Protein AF-A0ABD3GIN6-F1 (afdb_monomer_lite)

Foldseek 3Di:
DWDWDWDDDDPDIKTFTWGWDQDPQLEIETEDTDIPPPDDPDPVVVVVVVVVLVVVLVVVLVVQLPDQRRAEYAYDDDPPDADDLSNLLSVLVSLLNRQRHAEYECALHADDVSSLVSNLVSLQRALSHQYYHHHNYPCCPDCSVVVVNVSSVVSVVVVVLVVVVVVVVDDDDSRPDHPVNSVVCVVVVPDD

pLDDT: mean 75.49, std 16.71, range [35.59, 97.12]

Sequence (192 aa):
MSIAIQVNYYRNSFNITLTAERHSTGSLTVFQIRSDVADLKSRNFLRLQDYLLDLFHQVFGDKLRSSNSITELVFRPTCSFRFSERWWEGVFESLKSSTSITSLDLSGCNLTDADFEHLRSLLRVNFTVQEVMLENTSWRNDGKAALIAEALARNKKQATEFSILKGAGFEFDKAKSDASFFAVLLTQGRRS

Organism: NCBI:txid122646

Radius of gyration: 18.92 Å; chains: 1; bounding box: 41×38×62 Å

InterPro domains:
  IPR032675 Leucine-rich repeat domain superfamily [G3DSA:3.80.10.10] (56-174)

Secondary structure (DSSP, 8-state):
--EEEEEEETTEEEEEEEEEEE-TTSEEEEEEEEES------HHHHHHHHHHHHHHHHHHHHHHHH-SS--EEEE---TT-PPPHHHHHHHHHHHTT-SS--EEE-TT----HHHHHHHHHHHHH--S--EEE-TTSGGGSSTHHHHHHHHHHHHHHHHHHHHHHHHTT----TTT--HHHHHHHHHHSS--

Structure (mmCIF, N/CA/C/O backbone):
data_AF-A0ABD3GIN6-F1
#
_entry.id   AF-A0ABD3GIN6-F1
#
loop_
_atom_site.group_PDB
_atom_site.id
_atom_site.type_symbol
_atom_site.label_atom_id
_atom_site.label_alt_id
_atom_site.label_comp_id
_atom_site.label_asym_id
_atom_site.label_entity_id
_atom_site.label_seq_id
_atom_site.pdbx_PDB_ins_code
_atom_site.Cartn_x
_atom_site.Cartn_y
_atom_site.Cartn_z
_atom_site.occupancy
_atom_site.B_iso_or_equiv
_atom_site.auth_seq_id
_atom_site.auth_comp_id
_atom_site.auth_asym_id
_atom_site.auth_atom_id
_atom_site.pdbx_PDB_model_num
ATOM 1 N N . MET A 1 1 ? -4.690 16.848 -9.617 1.00 51.03 1 MET A N 1
ATOM 2 C CA . MET A 1 1 ? -3.535 17.620 -9.097 1.00 51.03 1 MET A CA 1
ATOM 3 C C . MET A 1 1 ? -2.264 16.872 -9.470 1.00 51.03 1 MET A C 1
ATOM 5 O O . MET A 1 1 ? -1.881 15.980 -8.734 1.00 51.03 1 MET A O 1
ATOM 9 N N . SER A 1 2 ? -1.629 17.194 -10.599 1.00 50.81 2 SER A N 1
ATOM 10 C CA . SER A 1 2 ? -0.371 16.539 -10.994 1.00 50.81 2 SER A CA 1
ATOM 11 C C . SER A 1 2 ? 0.793 17.073 -10.151 1.00 50.81 2 SER A C 1
ATOM 13 O O . SER A 1 2 ? 0.884 18.285 -9.963 1.00 50.81 2 SER A O 1
ATOM 15 N N . ILE A 1 3 ? 1.671 16.197 -9.649 1.00 53.59 3 ILE A N 1
ATOM 16 C CA . ILE A 1 3 ? 2.853 16.576 -8.859 1.00 53.59 3 ILE A CA 1
ATOM 17 C C . ILE A 1 3 ? 4.098 16.341 -9.724 1.00 53.59 3 ILE A C 1
ATOM 19 O O . ILE A 1 3 ? 4.648 15.245 -9.787 1.00 53.59 3 ILE A O 1
ATOM 23 N N . ALA A 1 4 ? 4.553 17.377 -10.424 1.00 52.88 4 ALA A N 1
ATOM 24 C CA . ALA A 1 4 ? 5.820 17.308 -11.146 1.00 52.88 4 ALA A CA 1
ATOM 25 C C . ALA A 1 4 ? 6.985 17.544 -10.172 1.00 52.88 4 ALA A C 1
ATOM 27 O O . ALA A 1 4 ? 7.011 18.572 -9.497 1.00 52.88 4 ALA A O 1
ATOM 28 N N . ILE A 1 5 ? 7.933 16.604 -10.092 1.00 52.12 5 ILE A N 1
ATOM 29 C CA . ILE A 1 5 ? 9.149 16.744 -9.285 1.00 52.12 5 ILE A CA 1
ATOM 30 C C . ILE A 1 5 ? 10.333 16.887 -10.247 1.00 52.12 5 ILE A C 1
A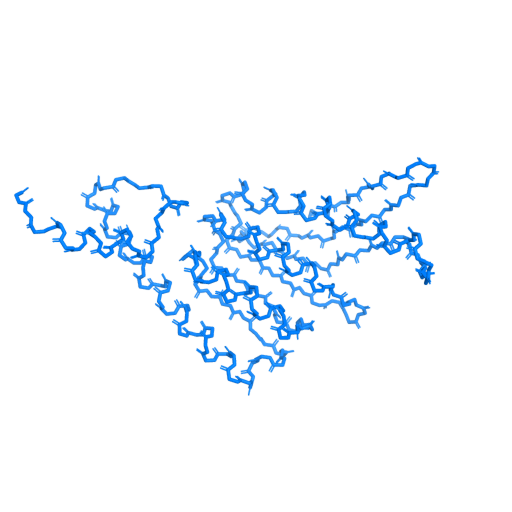TOM 32 O O . ILE A 1 5 ? 10.764 15.941 -10.903 1.00 52.12 5 ILE A O 1
ATOM 36 N N . GLN A 1 6 ? 10.869 18.098 -10.359 1.00 54.38 6 GLN A N 1
ATOM 37 C CA . GLN A 1 6 ? 12.104 18.322 -11.105 1.00 54.38 6 GLN A CA 1
ATOM 38 C C . GLN A 1 6 ? 13.297 17.987 -10.208 1.00 54.38 6 GLN A C 1
ATOM 40 O O . GLN A 1 6 ? 13.396 18.518 -9.101 1.00 54.38 6 GLN A O 1
ATOM 45 N N . VAL A 1 7 ? 14.208 17.131 -10.680 1.00 51.56 7 VAL A N 1
ATOM 46 C CA . VAL A 1 7 ? 15.406 16.758 -9.924 1.00 51.56 7 VAL A CA 1
ATOM 47 C C . VAL A 1 7 ? 16.665 17.150 -10.697 1.00 51.56 7 VAL A C 1
ATOM 49 O O . VAL A 1 7 ? 16.899 16.725 -11.826 1.00 51.56 7 VAL A O 1
ATOM 52 N N . ASN A 1 8 ? 17.504 17.979 -10.079 1.00 50.09 8 ASN A N 1
ATOM 53 C CA . ASN A 1 8 ? 18.727 18.490 -10.696 1.00 50.09 8 ASN A CA 1
ATOM 54 C C . ASN A 1 8 ? 19.947 17.697 -10.204 1.00 50.09 8 ASN A C 1
ATOM 56 O O . ASN A 1 8 ? 20.128 17.549 -8.996 1.00 50.09 8 ASN A O 1
ATOM 60 N N . TYR A 1 9 ? 20.808 17.228 -11.117 1.00 45.53 9 TYR A N 1
ATOM 61 C CA . TYR A 1 9 ? 22.058 16.541 -10.769 1.00 45.53 9 TYR A CA 1
ATOM 62 C C . TYR A 1 9 ? 23.245 17.066 -11.594 1.00 45.53 9 TYR A C 1
ATOM 64 O O . TYR A 1 9 ? 23.345 16.860 -12.806 1.00 45.53 9 TYR A O 1
ATOM 72 N N . TYR A 1 10 ? 24.187 17.735 -10.922 1.00 56.25 10 TYR A N 1
ATOM 73 C CA . TYR A 1 10 ? 25.307 18.458 -11.544 1.00 56.25 10 TYR A CA 1
ATOM 74 C C . TYR A 1 10 ? 24.852 19.425 -12.661 1.00 56.25 10 TYR A C 1
ATOM 76 O O . TYR A 1 10 ? 24.165 20.400 -12.375 1.00 56.25 10 TYR A O 1
ATOM 84 N N . ARG A 1 11 ? 25.275 19.186 -13.919 1.00 48.06 11 ARG A N 1
ATOM 85 C CA . ARG A 1 11 ? 24.975 20.003 -15.114 1.00 48.06 11 ARG A CA 1
ATOM 86 C C . ARG A 1 11 ? 23.772 19.498 -15.916 1.00 48.06 11 ARG A C 1
ATOM 88 O O . ARG A 1 11 ? 23.412 20.137 -16.898 1.00 48.06 11 ARG A O 1
ATOM 95 N N . ASN A 1 12 ? 23.167 18.382 -15.509 1.00 50.31 12 ASN A N 1
ATOM 96 C CA . ASN A 1 12 ? 22.013 17.805 -16.185 1.00 50.31 12 ASN A CA 1
ATOM 97 C C . ASN A 1 12 ? 20.779 17.920 -15.281 1.00 50.31 12 ASN A C 1
ATOM 99 O O . ASN A 1 12 ? 20.792 17.513 -14.118 1.00 50.31 12 ASN A O 1
ATOM 103 N N . SER A 1 13 ? 19.707 18.488 -15.820 1.00 56.00 13 SER A N 1
ATOM 104 C CA . SER A 1 13 ? 18.381 18.472 -15.206 1.00 56.00 13 SER A CA 1
ATOM 105 C C . SER A 1 13 ? 17.609 17.266 -15.729 1.00 56.00 13 SER A C 1
ATOM 107 O O . SER A 1 13 ? 17.539 17.087 -16.945 1.00 56.00 13 SER A O 1
ATOM 109 N N . PHE A 1 14 ? 17.020 16.480 -14.829 1.00 60.59 14 PHE A N 1
ATOM 110 C CA . PHE A 1 14 ? 16.109 15.395 -15.181 1.00 60.59 14 PHE A CA 1
ATOM 111 C C . PHE A 1 14 ? 14.741 15.676 -14.565 1.00 60.59 14 PHE A C 1
ATOM 113 O O . PHE A 1 14 ? 14.621 16.039 -13.393 1.00 60.59 14 PHE A O 1
ATOM 120 N N . ASN A 1 15 ? 13.686 15.503 -15.344 1.00 58.44 15 ASN A N 1
ATOM 121 C CA . ASN A 1 15 ? 12.323 15.659 -14.867 1.00 58.44 15 ASN A CA 1
ATOM 122 C C . ASN A 1 15 ? 11.739 14.289 -14.557 1.00 58.44 15 ASN A C 1
ATOM 124 O O . ASN A 1 15 ? 11.531 13.476 -15.459 1.00 58.44 15 ASN A O 1
ATOM 128 N N . ILE A 1 16 ? 11.424 14.057 -13.279 1.00 62.59 16 ILE A N 1
ATOM 129 C CA . ILE A 1 16 ? 10.616 12.917 -12.853 1.00 62.59 16 ILE A CA 1
ATOM 130 C C . ILE A 1 16 ? 9.223 13.434 -12.504 1.00 62.59 16 ILE A C 1
ATOM 132 O O . ILE A 1 16 ? 8.956 13.978 -11.437 1.00 62.59 16 ILE A O 1
ATOM 136 N N . THR A 1 17 ? 8.290 13.278 -13.428 1.00 64.81 17 THR A N 1
ATOM 137 C CA . THR A 1 17 ? 6.911 13.707 -13.206 1.00 64.81 17 THR A CA 1
ATOM 138 C C . THR A 1 17 ? 6.101 12.559 -12.635 1.00 64.81 17 THR A C 1
ATOM 140 O O . THR A 1 17 ? 5.958 11.539 -13.305 1.00 64.81 17 THR A O 1
ATOM 143 N N . LEU A 1 18 ? 5.517 12.742 -11.448 1.00 71.38 18 LEU A N 1
ATOM 144 C CA . LEU A 1 18 ? 4.462 11.865 -10.952 1.00 71.38 18 LEU A CA 1
ATOM 145 C C . LEU A 1 18 ? 3.098 12.497 -11.205 1.00 71.38 18 LEU A C 1
ATOM 147 O O . LEU A 1 18 ? 2.729 13.553 -10.690 1.00 71.38 18 LEU A O 1
ATOM 151 N N . THR A 1 19 ? 2.300 11.815 -12.003 1.00 74.44 19 THR A N 1
ATOM 152 C CA . THR A 1 19 ? 0.915 12.197 -12.204 1.00 74.44 19 THR A CA 1
ATOM 153 C C . THR A 1 19 ? 0.066 11.434 -11.205 1.00 74.44 19 THR A C 1
ATOM 155 O O . THR A 1 19 ? -0.063 10.212 -11.287 1.00 74.44 19 THR A O 1
ATOM 158 N N . ALA A 1 20 ? -0.512 12.176 -10.265 1.00 79.19 20 ALA A N 1
ATOM 159 C CA . ALA A 1 20 ? -1.536 11.688 -9.361 1.00 79.19 20 ALA A CA 1
ATOM 160 C C . ALA A 1 20 ? -2.773 12.592 -9.402 1.00 79.19 20 ALA A C 1
ATOM 162 O O . ALA A 1 20 ? -2.739 13.730 -9.874 1.00 79.19 20 ALA A O 1
ATOM 163 N N . GLU A 1 21 ? -3.890 12.092 -8.906 1.00 83.75 21 GLU A N 1
ATOM 164 C CA . GLU A 1 21 ? -5.130 12.836 -8.754 1.00 83.75 21 GLU A CA 1
ATOM 165 C C . GLU A 1 21 ? -5.715 12.504 -7.398 1.00 83.75 21 GLU A C 1
ATOM 167 O O . GLU A 1 21 ? -5.885 11.342 -7.041 1.00 83.75 21 GLU A O 1
ATOM 172 N N . ARG A 1 22 ? -5.992 13.551 -6.624 1.00 84.38 22 ARG A N 1
ATOM 173 C CA . ARG A 1 22 ? -6.721 13.410 -5.377 1.00 84.38 22 ARG A CA 1
ATOM 174 C C . ARG A 1 22 ? -8.194 13.641 -5.663 1.00 84.38 22 ARG A C 1
ATOM 176 O O . ARG A 1 22 ? -8.558 14.717 -6.135 1.00 84.38 22 ARG A O 1
ATOM 183 N N . HIS A 1 23 ? -9.005 12.644 -5.356 1.00 84.62 23 HIS A N 1
ATOM 184 C CA . HIS A 1 23 ? -10.450 12.690 -5.503 1.00 84.62 23 HIS A CA 1
ATOM 185 C C . HIS A 1 23 ? -11.099 13.267 -4.238 1.00 84.62 23 HIS A C 1
ATOM 187 O O . HIS A 1 23 ? -10.526 13.236 -3.145 1.00 84.62 23 HIS A O 1
ATOM 193 N N . SER A 1 24 ? -12.318 13.794 -4.379 1.00 82.94 24 SER A N 1
ATOM 194 C CA . SER A 1 24 ? -13.110 14.328 -3.260 1.00 82.94 24 SER A CA 1
ATOM 195 C C . SER A 1 24 ? -13.441 13.271 -2.200 1.00 82.94 24 SER A C 1
ATOM 197 O O . SER A 1 24 ? -13.663 13.620 -1.045 1.00 82.94 24 SER A O 1
ATOM 199 N N . THR A 1 25 ? -13.411 11.992 -2.575 1.00 82.94 25 THR A N 1
ATOM 200 C CA . THR A 1 25 ? -13.612 10.824 -1.703 1.00 82.94 25 THR A CA 1
ATOM 201 C C . THR A 1 25 ? -12.462 10.578 -0.724 1.00 82.94 25 THR A C 1
ATOM 203 O O . THR A 1 25 ? -12.598 9.752 0.171 1.00 82.94 25 THR A O 1
ATOM 206 N N . GLY A 1 26 ? -11.330 11.274 -0.879 1.00 82.88 26 GLY A N 1
ATOM 207 C CA . GLY A 1 26 ? -10.112 11.022 -0.104 1.00 82.88 26 GLY A CA 1
ATOM 208 C C . GLY A 1 26 ? -9.136 10.056 -0.782 1.00 82.88 26 GLY A C 1
ATOM 209 O O . GLY A 1 26 ? -8.020 9.897 -0.292 1.00 82.88 26 GLY A O 1
ATOM 210 N N . SER A 1 27 ? -9.499 9.476 -1.927 1.00 86.88 27 SER A N 1
ATOM 211 C CA . SER A 1 27 ? -8.622 8.595 -2.702 1.00 86.88 27 SER A CA 1
ATOM 212 C C . SER A 1 27 ? -7.529 9.392 -3.420 1.00 86.88 27 SER A C 1
ATOM 214 O O . SER A 1 27 ? -7.794 10.450 -4.002 1.00 86.88 27 SER A O 1
ATOM 216 N N . LEU A 1 28 ? -6.298 8.884 -3.404 1.00 86.50 28 LEU A N 1
ATOM 217 C CA . LEU A 1 28 ? -5.202 9.361 -4.241 1.00 86.50 28 LEU A CA 1
ATOM 218 C C . LEU A 1 28 ? -4.920 8.318 -5.324 1.00 86.50 28 LEU A C 1
ATOM 220 O O . LEU A 1 28 ? -4.383 7.253 -5.033 1.00 86.50 28 LEU A O 1
ATOM 224 N N . THR A 1 29 ? -5.245 8.642 -6.571 1.00 84.75 29 THR A N 1
ATOM 225 C CA . THR A 1 29 ? -4.933 7.795 -7.723 1.00 84.75 29 THR A CA 1
ATOM 226 C C . THR A 1 29 ? -3.590 8.197 -8.302 1.00 84.75 29 THR A C 1
ATOM 228 O O . THR A 1 29 ? -3.408 9.343 -8.705 1.00 84.75 29 THR A O 1
ATOM 231 N N . VAL A 1 30 ? -2.648 7.265 -8.361 1.00 79.81 30 VAL A N 1
ATOM 232 C CA . VAL A 1 30 ? -1.351 7.414 -9.021 1.00 79.81 30 VAL A CA 1
ATOM 233 C C . VAL A 1 30 ? -1.455 6.791 -10.411 1.00 79.81 30 VAL A C 1
ATOM 235 O O . VAL A 1 30 ? -1.766 5.608 -10.546 1.00 79.81 30 VAL A O 1
ATOM 238 N N . PHE A 1 31 ? -1.212 7.593 -11.448 1.00 70.75 31 PHE A N 1
ATOM 239 C CA . PHE A 1 31 ? -1.377 7.184 -12.849 1.00 70.75 31 PHE A CA 1
ATOM 240 C C . PHE A 1 31 ? -0.053 6.840 -13.511 1.00 70.75 31 PHE A C 1
ATOM 242 O O . PHE A 1 31 ? 0.030 5.915 -14.315 1.00 70.75 31 PHE A O 1
ATOM 249 N N . GLN A 1 32 ? 0.976 7.648 -13.258 1.00 66.75 32 GLN A N 1
ATOM 250 C CA . GLN A 1 32 ? 2.207 7.536 -14.020 1.00 66.75 32 GLN A CA 1
ATOM 251 C C . GLN A 1 32 ? 3.382 8.181 -13.301 1.00 66.75 32 GLN A C 1
ATOM 253 O O . GLN A 1 32 ? 3.239 9.242 -12.698 1.00 66.75 32 GLN A O 1
ATOM 258 N N . ILE A 1 33 ? 4.554 7.575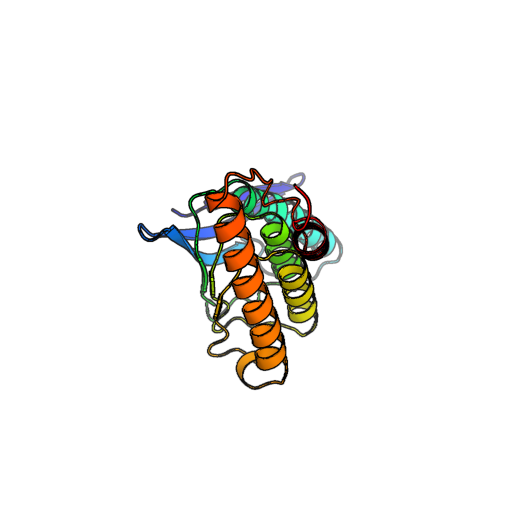 -13.465 1.00 64.56 33 ILE A N 1
ATOM 259 C CA . ILE A 1 33 ? 5.844 8.235 -13.290 1.00 64.56 33 ILE A CA 1
ATOM 260 C C . ILE A 1 33 ? 6.460 8.351 -14.681 1.00 64.56 33 ILE A C 1
ATOM 262 O O . ILE A 1 33 ? 6.582 7.359 -15.396 1.00 64.56 33 ILE A O 1
ATOM 266 N N . ARG A 1 34 ? 6.808 9.564 -15.098 1.00 62.06 34 ARG A N 1
ATOM 267 C CA . ARG A 1 34 ? 7.573 9.814 -16.322 1.00 62.06 34 ARG A CA 1
ATOM 268 C C . ARG A 1 34 ? 8.946 10.298 -15.930 1.00 62.06 34 ARG A C 1
ATOM 270 O O . ARG A 1 34 ? 9.041 11.217 -15.128 1.00 62.06 34 ARG A O 1
ATOM 277 N N . SER A 1 35 ? 9.974 9.726 -16.533 1.00 62.97 35 SER A N 1
ATOM 278 C CA . SER A 1 35 ? 11.298 10.328 -16.559 1.00 62.97 35 SER A CA 1
ATOM 279 C C . SER A 1 35 ? 11.583 10.769 -17.990 1.00 62.97 35 SER A C 1
ATOM 281 O O . SER A 1 35 ? 11.304 10.019 -18.924 1.00 62.97 35 SER A O 1
ATOM 283 N N . ASP A 1 36 ? 12.112 11.975 -18.173 1.00 61.56 36 ASP A N 1
ATOM 284 C CA . ASP A 1 36 ? 12.638 12.441 -19.465 1.00 61.56 36 ASP A CA 1
ATOM 285 C C . ASP A 1 36 ? 13.993 11.803 -19.827 1.00 61.56 36 ASP A C 1
ATOM 287 O O . ASP A 1 36 ? 14.559 12.067 -20.888 1.00 61.56 36 ASP A O 1
ATOM 291 N N . VAL A 1 37 ? 14.486 10.899 -18.980 1.00 56.94 37 VAL A N 1
ATOM 292 C CA . VAL A 1 37 ? 15.693 10.116 -19.209 1.00 56.94 37 VAL A CA 1
ATOM 293 C C . VAL A 1 37 ? 15.370 8.942 -20.134 1.00 56.94 37 VAL A C 1
ATOM 295 O O . VAL A 1 37 ? 15.109 7.822 -19.694 1.00 56.94 37 VAL A O 1
ATOM 298 N N . ALA A 1 38 ? 15.361 9.205 -21.440 1.00 47.56 38 ALA A N 1
ATOM 299 C CA . ALA A 1 38 ? 15.246 8.167 -22.456 1.00 47.56 38 ALA A CA 1
ATOM 300 C C . ALA A 1 38 ? 16.495 7.260 -22.436 1.00 47.56 38 ALA A C 1
ATOM 302 O O . ALA A 1 38 ? 17.583 7.692 -22.796 1.00 47.56 38 ALA A O 1
ATOM 303 N N . ASP A 1 39 ? 16.305 6.015 -21.990 1.00 51.16 39 ASP A N 1
ATOM 304 C CA . ASP A 1 39 ? 17.156 4.830 -22.203 1.00 51.16 39 ASP A CA 1
ATOM 305 C C . ASP A 1 39 ? 18.675 5.012 -21.975 1.00 51.16 39 ASP A C 1
ATOM 307 O O . ASP A 1 39 ? 19.433 5.351 -22.882 1.00 51.16 39 ASP A O 1
ATOM 311 N N . LEU A 1 40 ? 19.166 4.737 -20.756 1.00 44.88 40 LEU A N 1
ATOM 312 C CA . LEU A 1 40 ? 20.593 4.870 -20.429 1.00 44.88 40 LEU A CA 1
ATOM 313 C C . LEU A 1 40 ? 21.152 3.625 -19.737 1.00 44.88 40 LEU A C 1
ATOM 315 O O . LEU A 1 40 ? 21.159 3.495 -18.517 1.00 44.88 40 LEU A O 1
ATOM 319 N N . LYS A 1 41 ? 21.724 2.726 -20.543 1.00 48.94 41 LYS A N 1
ATOM 320 C CA . LYS A 1 41 ? 22.401 1.487 -20.114 1.00 48.94 41 LYS A CA 1
ATOM 321 C C . LYS A 1 41 ? 23.818 1.701 -19.543 1.00 48.94 41 LYS A C 1
ATOM 323 O O . LYS A 1 41 ? 24.629 0.777 -19.565 1.00 48.94 41 LYS A O 1
ATOM 328 N N . SER A 1 42 ? 24.170 2.902 -19.066 1.00 52.97 42 SER A N 1
ATOM 329 C CA . SER A 1 42 ? 25.526 3.190 -18.557 1.00 52.97 42 SER A CA 1
ATOM 330 C C . SER A 1 42 ? 25.605 3.116 -17.025 1.00 52.97 42 SER A C 1
ATOM 332 O O . SER A 1 42 ? 24.706 3.567 -16.316 1.00 52.97 42 SER A O 1
ATOM 334 N N . ARG A 1 43 ? 26.711 2.578 -16.485 1.00 49.91 43 ARG A N 1
ATOM 335 C CA . ARG A 1 43 ? 26.890 2.370 -15.030 1.00 49.91 43 ARG A CA 1
ATOM 336 C C . ARG A 1 43 ? 26.872 3.660 -14.200 1.00 49.91 43 ARG A C 1
ATOM 338 O O . ARG A 1 43 ? 26.462 3.619 -13.044 1.00 49.91 43 ARG A O 1
ATOM 345 N N . ASN A 1 44 ? 27.275 4.794 -14.776 1.00 54.44 44 ASN A N 1
ATOM 346 C CA . ASN A 1 44 ? 27.221 6.092 -14.093 1.00 54.44 44 ASN A CA 1
ATOM 347 C C . ASN A 1 44 ? 25.776 6.585 -13.913 1.00 54.44 44 ASN A C 1
ATOM 349 O O . ASN A 1 44 ? 25.499 7.315 -12.968 1.00 54.44 44 ASN A O 1
ATOM 353 N N . PHE A 1 45 ? 24.856 6.144 -14.776 1.00 53.41 45 PHE A N 1
ATOM 354 C CA . PHE A 1 45 ? 23.440 6.498 -14.710 1.00 53.41 45 PHE A CA 1
ATOM 355 C C . PHE A 1 45 ? 22.622 5.602 -13.776 1.00 53.41 45 PHE A C 1
ATOM 357 O O . PHE A 1 45 ? 21.656 6.081 -13.197 1.00 53.41 45 PHE A O 1
ATOM 364 N N . LEU A 1 46 ? 23.034 4.348 -13.557 1.00 51.97 46 LEU A N 1
ATOM 365 C CA . LEU A 1 46 ? 22.392 3.455 -12.578 1.00 51.97 46 LEU A CA 1
ATOM 366 C C . LEU A 1 46 ? 22.498 4.004 -11.144 1.00 51.97 46 LEU A C 1
ATOM 368 O O . LEU A 1 46 ? 21.511 4.042 -10.423 1.00 51.97 46 LEU A O 1
ATOM 372 N N . ARG A 1 47 ? 23.669 4.530 -10.751 1.00 56.59 47 ARG A N 1
ATOM 373 C CA . ARG A 1 47 ? 23.838 5.206 -9.445 1.00 56.59 47 ARG A CA 1
ATOM 374 C C . ARG A 1 47 ? 22.971 6.460 -9.305 1.00 56.59 47 ARG A C 1
ATOM 376 O O . ARG A 1 47 ? 22.540 6.813 -8.216 1.00 56.59 47 ARG A O 1
ATOM 383 N N . LEU A 1 48 ? 22.760 7.137 -10.425 1.00 55.31 48 LEU A N 1
ATOM 384 C CA . LEU A 1 48 ? 21.931 8.326 -10.552 1.00 55.31 48 LEU A CA 1
ATOM 385 C C . LEU A 1 48 ? 20.445 7.974 -10.431 1.00 55.31 48 LEU A C 1
ATOM 387 O O . LEU A 1 48 ? 19.734 8.649 -9.702 1.00 55.31 48 LEU A O 1
ATOM 391 N N . GLN A 1 49 ? 19.992 6.895 -11.075 1.00 56.97 49 GLN A N 1
ATOM 392 C CA . GLN A 1 49 ? 18.639 6.361 -10.903 1.00 56.97 49 GLN A CA 1
ATOM 393 C C . GLN A 1 49 ? 18.346 6.044 -9.442 1.00 56.97 49 GLN A C 1
ATOM 395 O O . GLN A 1 49 ? 17.285 6.427 -8.967 1.00 56.97 49 GLN A O 1
ATOM 400 N N . ASP A 1 50 ? 19.287 5.420 -8.733 1.00 60.41 50 ASP A N 1
ATOM 401 C CA . ASP A 1 50 ? 19.111 5.078 -7.321 1.00 60.41 50 ASP A CA 1
ATOM 402 C C . ASP A 1 50 ? 18.934 6.335 -6.456 1.00 60.41 50 ASP A C 1
ATOM 404 O O . ASP A 1 50 ? 17.952 6.444 -5.730 1.00 60.41 50 ASP A O 1
ATOM 408 N N . TYR A 1 51 ? 19.790 7.348 -6.632 1.00 61.84 51 TYR A N 1
ATOM 409 C CA . TYR A 1 51 ? 19.675 8.614 -5.895 1.00 61.84 51 TYR A CA 1
ATOM 410 C C . TYR A 1 51 ? 18.392 9.396 -6.227 1.00 61.84 51 TYR A C 1
ATOM 412 O O . TYR A 1 51 ? 17.763 9.997 -5.354 1.00 61.84 51 TYR A O 1
ATOM 420 N N . LEU A 1 52 ? 17.999 9.407 -7.503 1.00 58.31 52 LEU A N 1
ATOM 421 C CA . LEU A 1 52 ? 16.774 10.057 -7.960 1.00 58.31 52 LEU A CA 1
ATOM 422 C C . LEU A 1 52 ? 15.525 9.338 -7.432 1.00 58.31 52 LEU A C 1
ATOM 424 O O . LEU A 1 52 ? 14.562 10.009 -7.064 1.00 58.31 52 LEU A O 1
ATOM 428 N N . LEU A 1 53 ? 15.547 8.002 -7.367 1.00 62.62 53 LEU A N 1
ATOM 429 C CA 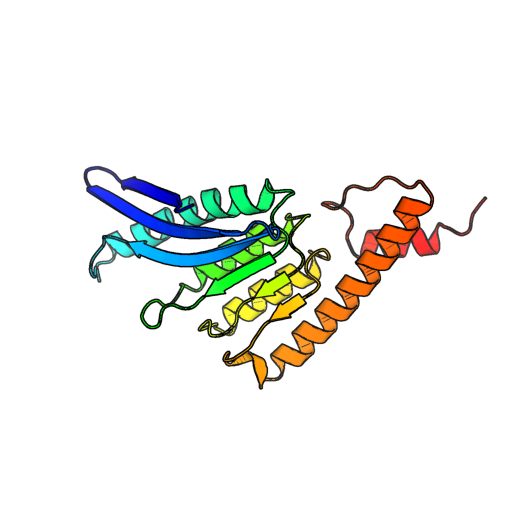. LEU A 1 53 ? 14.494 7.211 -6.734 1.00 62.62 53 LEU A CA 1
ATOM 430 C C . LEU A 1 53 ? 14.418 7.488 -5.235 1.00 62.62 53 LEU A C 1
ATOM 432 O O . LEU A 1 53 ? 13.321 7.699 -4.736 1.00 62.62 53 LEU A O 1
ATOM 436 N N . ASP A 1 54 ? 15.548 7.561 -4.533 1.00 65.56 54 ASP A N 1
ATOM 437 C CA . ASP A 1 54 ? 15.575 7.816 -3.090 1.00 65.56 54 ASP A CA 1
ATOM 438 C C . ASP A 1 54 ? 14.972 9.182 -2.735 1.00 65.56 54 ASP A C 1
ATOM 440 O O . ASP A 1 54 ? 14.094 9.276 -1.871 1.00 65.56 54 ASP A O 1
ATOM 444 N N . LEU A 1 55 ? 15.372 10.243 -3.447 1.00 64.12 55 LEU A N 1
ATOM 445 C CA . LEU A 1 55 ? 14.796 11.577 -3.256 1.00 64.12 55 LEU A CA 1
ATOM 446 C C . LEU A 1 55 ? 13.300 11.586 -3.589 1.00 64.12 55 LEU A C 1
ATOM 448 O O . LEU A 1 55 ? 12.497 12.231 -2.911 1.00 64.12 55 LEU A O 1
ATOM 452 N N . PHE A 1 56 ? 12.914 10.845 -4.625 1.00 65.56 56 PHE A N 1
ATOM 453 C CA . PHE A 1 56 ? 11.522 10.707 -5.000 1.00 65.56 56 PHE A CA 1
ATOM 454 C C . PHE A 1 56 ? 10.711 9.997 -3.897 1.00 65.56 56 PHE A C 1
ATOM 456 O O . PHE A 1 56 ? 9.653 10.495 -3.495 1.00 65.56 56 PHE A O 1
ATOM 463 N N . HIS A 1 57 ? 11.189 8.853 -3.392 1.00 68.50 57 HIS A N 1
ATOM 464 C CA . HIS A 1 57 ? 10.556 8.106 -2.301 1.00 68.50 57 HIS A CA 1
ATOM 465 C C . HIS A 1 57 ? 10.389 8.982 -1.071 1.00 68.50 57 HIS A C 1
ATOM 467 O O . HIS A 1 57 ? 9.355 8.920 -0.409 1.00 68.50 57 HIS A O 1
ATOM 473 N N . GLN A 1 58 ? 11.379 9.826 -0.783 1.00 69.38 58 GLN A N 1
ATOM 474 C CA . GLN A 1 58 ? 11.307 10.756 0.326 1.00 69.38 58 GLN A CA 1
ATOM 475 C C . GLN A 1 58 ? 10.148 11.742 0.146 1.00 69.38 58 GLN A C 1
ATOM 477 O O . GLN A 1 58 ? 9.287 11.812 1.016 1.00 69.38 58 GLN A O 1
ATOM 482 N N . VAL A 1 59 ? 10.054 12.435 -0.994 1.00 73.19 59 VAL A N 1
ATOM 483 C CA . VAL A 1 59 ? 9.006 13.450 -1.220 1.00 73.19 59 VAL A CA 1
ATOM 484 C C . VAL A 1 59 ? 7.604 12.834 -1.247 1.00 73.19 59 VAL A C 1
ATOM 486 O O . VAL A 1 59 ? 6.682 13.342 -0.601 1.00 73.19 59 VAL A O 1
ATOM 489 N N . PHE A 1 60 ? 7.418 11.739 -1.988 1.00 76.94 60 PHE A N 1
ATOM 490 C CA . PHE A 1 60 ? 6.120 11.068 -2.057 1.00 76.94 60 PHE A CA 1
ATOM 491 C C . PHE A 1 60 ? 5.753 10.430 -0.716 1.00 76.94 60 PHE A C 1
ATOM 493 O O . PHE A 1 60 ? 4.637 10.600 -0.225 1.00 76.94 60 PHE A O 1
ATOM 500 N N . GLY A 1 61 ? 6.716 9.765 -0.083 1.00 80.62 61 GLY A N 1
ATOM 501 C CA . GLY A 1 61 ? 6.561 9.173 1.233 1.00 80.62 61 GLY A CA 1
ATOM 502 C C . GLY A 1 61 ? 6.209 10.195 2.306 1.00 80.62 61 GLY A C 1
ATOM 503 O O . GLY A 1 61 ? 5.280 9.968 3.075 1.00 80.62 61 GLY A O 1
ATOM 504 N N . ASP A 1 62 ? 6.869 11.353 2.325 1.00 80.44 62 ASP A N 1
ATOM 505 C CA . ASP A 1 62 ? 6.568 12.452 3.248 1.00 80.44 62 ASP A CA 1
ATOM 506 C C . ASP A 1 62 ? 5.144 12.966 3.049 1.00 80.44 62 ASP A C 1
ATOM 508 O O . ASP A 1 62 ? 4.443 13.266 4.020 1.00 80.44 62 ASP A O 1
ATOM 512 N N . LYS A 1 63 ? 4.664 13.005 1.800 1.00 81.62 63 LYS A N 1
ATOM 513 C CA . LYS A 1 63 ? 3.277 13.370 1.509 1.00 81.62 63 LYS A CA 1
ATOM 514 C C . LYS A 1 63 ? 2.282 12.342 2.046 1.00 81.62 63 LYS A C 1
ATOM 516 O O . LYS A 1 63 ? 1.257 12.743 2.596 1.00 81.62 63 LYS A O 1
ATOM 521 N N . LEU A 1 64 ? 2.570 11.048 1.905 1.00 83.81 64 LEU A N 1
ATOM 522 C CA . LEU A 1 64 ? 1.725 9.982 2.454 1.00 83.81 64 LEU A CA 1
ATOM 523 C C . LEU A 1 64 ? 1.742 9.969 3.991 1.00 83.81 64 LEU A C 1
ATOM 525 O O . LEU A 1 64 ? 0.688 9.818 4.607 1.00 83.81 64 LEU A O 1
ATOM 529 N N . ARG A 1 65 ? 2.913 10.180 4.607 1.00 81.88 65 ARG A N 1
ATOM 530 C CA . ARG A 1 65 ? 3.099 10.226 6.068 1.00 81.88 65 ARG A CA 1
ATOM 531 C C . ARG A 1 65 ? 2.399 11.412 6.720 1.00 81.88 65 ARG A C 1
ATOM 5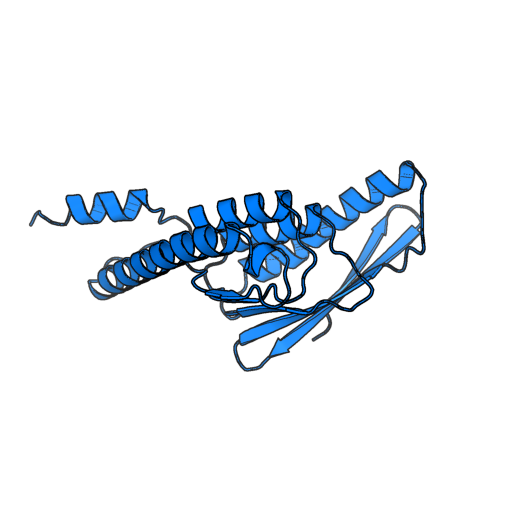33 O O . ARG A 1 65 ? 1.784 11.263 7.768 1.00 81.88 65 ARG A O 1
ATOM 540 N N . SER A 1 66 ? 2.498 12.592 6.111 1.00 80.62 66 SER A N 1
ATOM 541 C CA . SER A 1 66 ? 1.931 13.832 6.663 1.00 80.62 66 SER A CA 1
ATOM 542 C C . SER A 1 66 ? 0.442 14.020 6.368 1.00 80.62 66 SER A C 1
ATOM 544 O O . SER A 1 66 ? -0.198 14.903 6.943 1.00 80.62 66 SER A O 1
ATOM 546 N N . SER A 1 67 ? -0.132 13.232 5.455 1.00 81.00 67 SER A N 1
ATOM 547 C CA . SER A 1 67 ? -1.535 13.384 5.088 1.00 81.00 67 SER A CA 1
ATOM 548 C C . SER A 1 67 ? -2.458 12.684 6.077 1.00 81.00 67 SER A C 1
ATOM 550 O O . SER A 1 67 ? -2.440 11.466 6.209 1.00 81.00 67 SER A O 1
ATOM 552 N N . ASN A 1 68 ? -3.384 13.443 6.659 1.00 82.25 68 ASN A N 1
ATOM 553 C CA . ASN A 1 68 ? -4.485 12.900 7.465 1.00 82.25 68 ASN A CA 1
ATOM 554 C C . ASN A 1 68 ? -5.786 12.727 6.664 1.00 82.25 68 ASN A C 1
ATOM 556 O O . ASN A 1 68 ? -6.830 12.414 7.223 1.00 82.25 68 ASN A O 1
ATOM 560 N N . SER A 1 69 ? -5.736 12.987 5.357 1.00 85.00 69 SER A N 1
ATOM 561 C CA . SER A 1 69 ? -6.921 13.138 4.504 1.00 85.00 69 SER A CA 1
ATOM 562 C C . SER A 1 69 ? -6.940 12.192 3.304 1.00 85.00 69 SER A C 1
ATOM 564 O O . SER A 1 69 ? -7.882 12.231 2.512 1.00 85.00 69 SER A O 1
ATOM 566 N N . ILE A 1 70 ? -5.877 11.404 3.127 1.00 88.94 70 ILE A N 1
ATOM 567 C CA . ILE A 1 70 ? -5.813 10.357 2.110 1.00 88.94 70 ILE A CA 1
ATOM 568 C C . ILE A 1 70 ? -6.159 9.053 2.809 1.00 88.94 70 ILE A C 1
ATOM 570 O O . ILE A 1 70 ? -5.450 8.645 3.722 1.00 88.94 70 ILE A O 1
ATOM 574 N N . THR A 1 71 ? -7.258 8.435 2.406 1.00 91.81 71 THR A N 1
ATOM 575 C CA . THR A 1 71 ? -7.780 7.206 3.024 1.00 91.81 71 THR A CA 1
ATOM 576 C C . THR A 1 71 ? -7.580 5.985 2.140 1.00 91.81 71 THR A C 1
ATOM 578 O O . THR A 1 71 ? -7.568 4.857 2.634 1.00 91.81 71 THR A O 1
ATOM 581 N N . GLU A 1 72 ? -7.377 6.214 0.848 1.00 93.62 72 GLU A N 1
ATOM 582 C CA . GLU A 1 72 ? -7.204 5.186 -0.164 1.00 93.62 72 GLU A CA 1
ATOM 583 C C . GLU A 1 72 ? -6.086 5.593 -1.124 1.00 93.62 72 GLU A C 1
ATOM 585 O O . GLU A 1 72 ? -6.014 6.746 -1.562 1.00 93.62 72 GLU A O 1
ATOM 590 N N . LEU A 1 73 ? -5.211 4.643 -1.440 1.00 91.38 73 LEU A N 1
ATOM 591 C CA . LEU A 1 73 ? -4.135 4.817 -2.405 1.00 91.38 73 LEU A CA 1
ATOM 592 C C . LEU A 1 73 ? -4.340 3.837 -3.556 1.00 91.38 73 LEU A C 1
ATOM 594 O O . LEU A 1 73 ? -4.296 2.628 -3.351 1.00 91.38 73 LEU A O 1
ATOM 598 N N . VAL A 1 74 ? -4.554 4.369 -4.756 1.00 90.06 74 VAL A N 1
ATOM 599 C CA . VAL A 1 74 ? -4.850 3.579 -5.953 1.00 90.06 74 VAL A CA 1
ATOM 600 C C . VAL A 1 74 ? -3.689 3.676 -6.924 1.00 90.06 74 VAL A C 1
ATOM 602 O O . VAL A 1 74 ? -3.348 4.770 -7.373 1.00 90.06 74 VAL A O 1
ATOM 605 N N . PHE A 1 75 ? -3.107 2.541 -7.293 1.00 86.75 75 PHE A N 1
ATOM 606 C CA . PHE A 1 75 ? -2.099 2.466 -8.342 1.00 86.75 75 PHE A CA 1
ATOM 607 C C . PHE A 1 75 ? -2.750 1.950 -9.614 1.00 86.75 75 PHE A C 1
ATOM 609 O O . PHE A 1 75 ? -3.097 0.778 -9.711 1.00 86.75 75 PHE A O 1
ATOM 616 N N . ARG A 1 76 ? -2.911 2.825 -10.611 1.00 76.88 76 ARG A N 1
ATOM 617 C CA . ARG A 1 76 ? -3.383 2.394 -11.926 1.00 76.88 76 ARG A CA 1
ATOM 618 C C . ARG A 1 76 ? -2.185 2.099 -12.817 1.00 76.88 76 ARG A C 1
ATOM 620 O O . ARG A 1 76 ? -1.440 3.027 -13.137 1.00 76.88 76 ARG A O 1
ATOM 627 N N . PRO A 1 77 ? -1.992 0.844 -13.250 1.00 63.09 77 PRO A N 1
ATOM 628 C CA . PRO A 1 77 ? -0.956 0.533 -14.214 1.00 63.09 77 PRO A CA 1
ATOM 629 C C . PRO A 1 77 ? -1.277 1.278 -15.504 1.00 63.09 77 PRO A C 1
ATOM 631 O O . PRO A 1 77 ? -2.368 1.151 -16.060 1.00 63.09 77 PRO A O 1
ATOM 634 N N . THR A 1 78 ? -0.315 2.039 -16.009 1.00 53.47 78 THR A N 1
ATOM 635 C CA . THR A 1 78 ? -0.294 2.367 -17.432 1.00 53.47 78 THR A CA 1
ATOM 636 C C . THR A 1 78 ? 0.449 1.234 -18.126 1.00 53.47 78 THR A C 1
ATOM 638 O O . THR A 1 78 ? 1.500 0.807 -17.651 1.00 53.47 78 THR A O 1
ATOM 641 N N . CYS A 1 79 ? -0.103 0.711 -19.226 1.00 42.09 79 CYS A N 1
ATOM 642 C CA . CYS A 1 79 ? 0.334 -0.521 -19.905 1.00 42.09 79 CYS A CA 1
ATOM 643 C C . CYS A 1 79 ? 1.801 -0.536 -20.403 1.00 42.09 79 CYS A C 1
ATOM 645 O O . CYS A 1 79 ? 2.196 -1.465 -21.099 1.00 42.09 79 CYS A O 1
ATOM 647 N N . SER A 1 80 ? 2.611 0.477 -20.083 1.00 48.41 80 SER A N 1
ATOM 648 C CA . SER A 1 80 ? 3.983 0.663 -20.556 1.00 48.41 80 SER A CA 1
ATOM 649 C C . SER A 1 80 ? 5.030 0.891 -19.458 1.00 48.41 80 SER A C 1
ATOM 651 O O . SER A 1 80 ? 6.212 0.949 -19.791 1.00 48.41 80 SER A O 1
ATOM 653 N N . PHE A 1 81 ? 4.658 1.005 -18.174 1.00 51.94 81 PHE A N 1
ATOM 654 C CA . PHE A 1 81 ? 5.622 1.326 -17.112 1.00 51.94 81 PHE A CA 1
ATOM 655 C C . PHE A 1 81 ? 5.637 0.278 -15.995 1.00 51.94 81 PHE A C 1
ATOM 657 O O . PHE A 1 81 ? 4.646 0.063 -15.302 1.00 51.94 81 PHE A O 1
ATOM 664 N N . ARG A 1 82 ? 6.793 -0.364 -15.802 1.00 59.34 82 ARG A N 1
ATOM 665 C CA . ARG A 1 82 ? 7.071 -1.220 -14.644 1.00 59.34 82 ARG A CA 1
ATOM 666 C C . ARG A 1 82 ? 7.664 -0.337 -13.543 1.00 59.34 82 ARG A C 1
ATOM 668 O O . ARG A 1 82 ? 8.744 0.215 -13.735 1.00 59.34 82 ARG A O 1
ATOM 675 N N . PHE A 1 83 ? 6.981 -0.215 -12.405 1.00 68.56 83 PHE A N 1
ATOM 676 C CA . PHE A 1 83 ? 7.607 0.323 -11.193 1.00 68.56 83 PHE A CA 1
ATOM 677 C C . PHE A 1 83 ? 8.772 -0.592 -10.791 1.00 68.56 83 PHE A C 1
ATOM 679 O O . PHE A 1 83 ? 8.653 -1.814 -10.894 1.00 68.56 83 PHE A O 1
ATOM 686 N N . SER A 1 84 ? 9.910 -0.024 -10.392 1.00 70.62 84 SER A N 1
ATOM 687 C CA . SER A 1 84 ? 11.025 -0.832 -9.888 1.00 70.62 84 SER A CA 1
ATOM 688 C C . SER A 1 84 ? 10.676 -1.436 -8.525 1.00 70.62 84 SER A C 1
ATOM 690 O O . SER A 1 84 ? 9.814 -0.928 -7.817 1.00 70.62 84 SER A O 1
ATOM 692 N N . GLU A 1 85 ? 11.381 -2.486 -8.122 1.00 70.38 85 GLU A N 1
ATOM 693 C CA . GLU A 1 85 ? 11.259 -3.061 -6.772 1.00 70.38 85 GLU A CA 1
ATOM 694 C C . GLU A 1 85 ? 11.485 -1.998 -5.678 1.00 70.38 85 GLU A C 1
ATOM 696 O O . GLU A 1 85 ? 10.679 -1.836 -4.764 1.00 70.38 85 GLU A O 1
ATOM 701 N N . ARG A 1 86 ? 12.516 -1.155 -5.852 1.00 75.88 86 ARG A N 1
ATOM 702 C CA . ARG A 1 86 ? 12.818 -0.039 -4.938 1.00 75.88 86 ARG A CA 1
ATOM 703 C C . ARG A 1 86 ? 11.669 0.953 -4.781 1.00 75.88 86 ARG A C 1
ATOM 705 O O . ARG A 1 86 ? 11.516 1.542 -3.715 1.00 75.88 86 ARG A O 1
ATOM 712 N N . TRP A 1 87 ? 10.866 1.142 -5.827 1.00 78.19 87 TRP A N 1
ATOM 713 C CA . TRP A 1 87 ? 9.680 1.986 -5.744 1.00 78.19 87 TRP A CA 1
ATOM 714 C C . TRP A 1 87 ? 8.673 1.448 -4.734 1.00 78.19 87 TRP A C 1
ATOM 716 O O . TRP A 1 87 ? 8.212 2.180 -3.856 1.00 78.19 87 TRP A O 1
ATOM 726 N N . TRP A 1 88 ? 8.333 0.166 -4.855 1.00 84.31 88 TRP A N 1
ATOM 727 C CA . TRP A 1 88 ? 7.378 -0.476 -3.963 1.00 84.31 88 TRP A CA 1
ATOM 728 C C . TRP A 1 88 ? 7.902 -0.550 -2.537 1.00 84.31 88 TRP A C 1
ATOM 730 O O . TRP A 1 88 ? 7.147 -0.252 -1.614 1.00 84.31 88 TRP A O 1
ATOM 740 N N . GLU A 1 89 ? 9.193 -0.836 -2.357 1.00 86.31 89 GLU A N 1
ATOM 741 C CA . GLU A 1 89 ? 9.862 -0.718 -1.061 1.00 86.31 89 GLU A CA 1
ATOM 742 C C . GLU A 1 89 ? 9.620 0.668 -0.441 1.00 86.31 89 GLU A C 1
ATOM 744 O O . GLU A 1 89 ? 9.059 0.763 0.651 1.00 86.31 89 GLU A O 1
ATOM 749 N N . GLY A 1 90 ? 9.946 1.753 -1.153 1.00 83.12 90 GLY A N 1
ATOM 750 C CA . GLY A 1 90 ? 9.779 3.119 -0.650 1.00 83.12 90 GLY A CA 1
ATOM 751 C C . GLY A 1 90 ? 8.325 3.485 -0.325 1.00 83.12 90 GLY A C 1
ATOM 752 O O . GLY A 1 90 ? 8.055 4.131 0.695 1.00 83.12 90 GLY A O 1
ATOM 753 N N . VAL A 1 91 ? 7.372 3.049 -1.155 1.00 86.19 91 VAL A N 1
ATOM 754 C CA . VAL A 1 91 ? 5.934 3.215 -0.894 1.00 86.19 91 VAL A CA 1
ATOM 755 C C . VAL A 1 91 ? 5.536 2.480 0.384 1.00 86.19 91 VAL A C 1
ATOM 757 O O . VAL A 1 91 ? 4.968 3.097 1.286 1.00 86.19 91 VAL A O 1
ATOM 760 N N . PHE A 1 92 ? 5.845 1.188 0.494 1.00 91.75 92 PHE A N 1
ATOM 761 C CA . PHE A 1 92 ? 5.434 0.374 1.636 1.00 91.75 92 PHE A CA 1
ATOM 762 C C . PHE A 1 92 ? 6.114 0.811 2.935 1.00 91.75 92 PHE A C 1
ATOM 764 O O . PHE A 1 92 ? 5.443 0.892 3.963 1.00 91.75 92 PHE A O 1
ATOM 771 N N . GLU A 1 93 ? 7.394 1.189 2.902 1.00 88.88 93 GLU A N 1
ATOM 772 C CA . GLU A 1 93 ? 8.079 1.795 4.049 1.00 88.88 93 GLU A CA 1
ATOM 773 C C . GLU A 1 93 ? 7.396 3.092 4.494 1.00 88.88 93 GLU A C 1
ATOM 775 O O . GLU A 1 93 ? 7.193 3.326 5.686 1.00 88.88 93 GLU A O 1
ATOM 780 N N . SER A 1 94 ? 6.958 3.919 3.544 1.00 86.62 94 SER A N 1
ATOM 781 C CA . SER A 1 94 ? 6.280 5.176 3.862 1.00 86.62 94 SER A CA 1
ATOM 782 C C . SER A 1 94 ? 4.902 4.984 4.480 1.00 86.62 94 SER A C 1
ATOM 784 O O . SER A 1 94 ? 4.475 5.799 5.299 1.00 86.62 94 SER A O 1
ATOM 786 N N . LEU A 1 95 ? 4.222 3.898 4.125 1.00 90.56 95 LEU A N 1
ATOM 787 C CA . LEU A 1 95 ? 2.923 3.555 4.683 1.00 90.56 95 LEU A CA 1
ATOM 788 C C . LEU A 1 95 ? 3.014 3.026 6.116 1.00 90.56 95 LEU A C 1
ATOM 790 O O . LEU A 1 95 ? 2.023 3.117 6.833 1.00 90.56 95 LEU A O 1
ATOM 794 N N . LYS A 1 96 ? 4.177 2.551 6.588 1.00 89.56 96 LYS A N 1
ATOM 795 C CA . LYS A 1 96 ? 4.312 2.009 7.953 1.00 89.56 96 LYS A CA 1
ATOM 796 C C . LYS A 1 96 ? 3.897 3.001 9.036 1.00 89.56 96 LYS A C 1
ATOM 798 O O . LYS A 1 96 ? 3.264 2.597 10.004 1.00 89.56 96 LYS A O 1
ATOM 803 N N . SER A 1 97 ? 4.200 4.285 8.852 1.00 84.19 97 SER A N 1
ATOM 804 C CA . SER A 1 97 ? 3.821 5.362 9.776 1.00 84.19 97 SER A CA 1
ATOM 805 C C . SER A 1 97 ? 2.592 6.161 9.336 1.00 84.19 97 SER A C 1
ATOM 807 O O . SER A 1 97 ? 2.188 7.088 10.039 1.00 84.19 97 SER A O 1
ATOM 809 N N . SER A 1 98 ? 1.973 5.819 8.201 1.00 86.19 98 SER A N 1
ATOM 810 C CA . SER A 1 98 ? 0.718 6.451 7.793 1.00 86.19 98 SER A CA 1
ATOM 811 C C . SER A 1 98 ? -0.408 6.026 8.733 1.00 86.19 98 SER A C 1
ATOM 813 O O . SER A 1 98 ? -0.588 4.845 9.021 1.00 86.19 98 SER A O 1
ATOM 815 N N . THR A 1 99 ? -1.180 6.996 9.216 1.00 85.44 99 THR A N 1
ATOM 816 C CA . THR A 1 99 ? -2.273 6.760 10.172 1.00 85.44 99 THR A CA 1
ATOM 817 C C . THR A 1 99 ? -3.664 6.858 9.543 1.00 85.44 99 THR A C 1
ATOM 819 O O . THR A 1 99 ? -4.657 6.507 10.194 1.00 85.44 99 THR A O 1
ATOM 822 N N . SER A 1 100 ? -3.743 7.332 8.299 1.00 88.81 100 SER A N 1
ATOM 823 C CA . SER A 1 100 ? -4.975 7.702 7.594 1.00 88.81 100 SER A CA 1
ATOM 824 C C . SER A 1 100 ? -5.353 6.730 6.478 1.00 88.81 100 SER A C 1
ATOM 826 O O . SER A 1 100 ? -6.542 6.534 6.232 1.00 88.81 100 SER A O 1
ATOM 828 N N . ILE A 1 101 ? -4.369 6.093 5.839 1.00 92.00 101 ILE A N 1
ATOM 829 C CA . ILE A 1 101 ? -4.598 5.187 4.713 1.00 92.00 101 ILE A CA 1
ATOM 830 C C . ILE A 1 101 ? -5.129 3.845 5.223 1.00 92.00 101 ILE A C 1
ATOM 832 O O . ILE A 1 101 ? -4.538 3.205 6.097 1.00 92.00 101 ILE A O 1
ATOM 836 N N . THR A 1 102 ? -6.261 3.438 4.652 1.00 94.56 102 THR A N 1
ATOM 837 C CA . THR A 1 102 ? -7.031 2.242 5.022 1.00 94.56 102 THR A CA 1
ATOM 838 C C . THR A 1 102 ? -7.180 1.238 3.885 1.00 94.56 102 THR A C 1
ATOM 840 O O . THR A 1 102 ? -7.295 0.043 4.157 1.00 94.56 102 THR A O 1
ATOM 843 N N . SER A 1 103 ? -7.109 1.700 2.634 1.00 95.81 103 SER A N 1
ATOM 844 C CA . SER A 1 103 ? -7.222 0.868 1.434 1.00 95.81 103 SER A CA 1
ATOM 845 C C . SER A 1 103 ? -6.037 1.098 0.493 1.00 95.81 103 SER A C 1
ATOM 847 O O . SER A 1 103 ? -5.624 2.244 0.275 1.00 95.81 103 SER A O 1
ATOM 849 N N . LEU A 1 104 ? -5.483 0.007 -0.039 1.00 95.44 104 LEU A N 1
ATOM 850 C CA . LEU A 1 104 ? -4.435 -0.002 -1.060 1.00 95.44 104 LEU A CA 1
ATOM 851 C C . LEU A 1 104 ? -4.918 -0.784 -2.284 1.00 95.44 104 LEU A C 1
ATOM 853 O O . LEU A 1 104 ? -5.051 -2.005 -2.232 1.00 95.44 104 LEU A O 1
ATOM 857 N N . ASP A 1 105 ? -5.127 -0.105 -3.403 1.00 94.50 105 ASP A N 1
ATOM 858 C CA . ASP A 1 105 ? -5.460 -0.764 -4.661 1.00 94.50 105 ASP A CA 1
ATOM 859 C C . ASP A 1 105 ? -4.192 -0.960 -5.503 1.00 94.50 105 ASP A C 1
ATOM 861 O O . ASP A 1 105 ? -3.609 -0.003 -6.019 1.00 94.50 105 ASP A O 1
ATOM 865 N N . LEU A 1 106 ? -3.756 -2.219 -5.600 1.00 92.31 106 LEU A N 1
ATOM 866 C CA . LEU A 1 106 ? -2.599 -2.669 -6.377 1.00 92.31 106 LEU A CA 1
ATOM 867 C C . LEU A 1 106 ? -3.022 -3.368 -7.678 1.00 92.31 106 LEU A C 1
ATOM 869 O O . LEU A 1 106 ? -2.221 -4.066 -8.308 1.00 92.31 106 LEU A O 1
ATOM 873 N N . SER A 1 107 ? -4.283 -3.227 -8.079 1.00 91.25 107 SER A N 1
ATOM 874 C CA . SER A 1 107 ? -4.849 -3.981 -9.189 1.00 91.25 107 SER A CA 1
ATOM 875 C C . SER A 1 107 ? -4.108 -3.723 -10.503 1.00 91.25 107 SER A C 1
ATOM 877 O O . SER A 1 107 ? -3.822 -2.592 -10.886 1.00 91.25 107 SER A O 1
ATOM 879 N N . GLY A 1 108 ? -3.778 -4.803 -11.210 1.00 87.44 108 GLY A N 1
ATOM 880 C CA . GLY A 1 108 ? -3.038 -4.808 -12.469 1.00 87.44 108 GLY A CA 1
ATOM 881 C C . GLY A 1 108 ? -1.562 -4.417 -12.341 1.00 87.44 108 GLY A C 1
ATOM 882 O O . GLY A 1 108 ? -0.874 -4.319 -13.359 1.00 87.44 108 GLY A O 1
ATOM 883 N N . CYS A 1 109 ? -1.054 -4.161 -11.130 1.00 85.81 109 CYS A N 1
ATOM 884 C CA . CYS A 1 109 ? 0.355 -3.842 -10.934 1.00 85.81 109 CYS A CA 1
ATOM 885 C C . CYS A 1 109 ? 1.217 -5.091 -11.155 1.00 85.81 109 CYS A C 1
ATOM 887 O O . CYS A 1 109 ? 0.905 -6.187 -10.689 1.00 85.81 109 CYS A O 1
ATOM 889 N N . ASN A 1 110 ? 2.342 -4.923 -11.852 1.00 84.44 110 ASN A N 1
ATOM 890 C CA . ASN A 1 110 ? 3.311 -5.997 -12.047 1.00 84.44 110 ASN A CA 1
ATOM 891 C C . ASN A 1 110 ? 4.266 -6.072 -10.847 1.00 84.44 110 ASN A C 1
ATOM 893 O O . ASN A 1 110 ? 5.297 -5.397 -10.845 1.00 84.44 110 ASN A O 1
ATOM 897 N N . LEU A 1 111 ? 3.899 -6.887 -9.858 1.00 85.94 111 LEU A N 1
ATOM 898 C CA . LEU A 1 111 ? 4.584 -7.032 -8.573 1.00 85.94 111 LEU A CA 1
ATOM 899 C C . LEU A 1 111 ? 5.421 -8.320 -8.518 1.00 85.94 111 LEU A C 1
ATOM 901 O O . LEU A 1 111 ? 5.053 -9.349 -9.089 1.00 85.94 111 LEU A O 1
ATOM 905 N N . THR A 1 112 ? 6.551 -8.254 -7.824 1.00 90.62 112 THR A N 1
ATOM 906 C CA . THR A 1 112 ? 7.522 -9.341 -7.636 1.00 90.62 112 THR A CA 1
ATOM 907 C C . THR A 1 112 ? 7.383 -10.000 -6.262 1.00 90.62 112 THR A C 1
ATOM 909 O O . THR A 1 112 ? 6.689 -9.496 -5.387 1.00 90.62 112 THR A O 1
ATOM 912 N N . ASP A 1 113 ? 8.063 -11.121 -6.019 1.00 92.50 113 ASP A N 1
ATOM 913 C CA . ASP A 1 113 ? 8.076 -11.731 -4.679 1.00 92.50 113 ASP A CA 1
ATOM 914 C C . ASP A 1 113 ? 8.776 -10.849 -3.627 1.00 92.50 113 ASP A C 1
ATOM 916 O O . ASP A 1 113 ? 8.424 -10.906 -2.450 1.00 92.50 113 ASP A O 1
ATOM 920 N N . ALA A 1 114 ? 9.714 -9.988 -4.034 1.00 91.50 114 ALA A N 1
ATOM 921 C CA . ALA A 1 114 ? 10.329 -9.013 -3.135 1.00 91.50 114 ALA A CA 1
ATOM 922 C C . ALA A 1 114 ? 9.322 -7.933 -2.702 1.00 91.50 114 ALA A C 1
ATOM 924 O O . ALA A 1 114 ? 9.186 -7.651 -1.511 1.00 91.50 114 ALA A O 1
ATOM 925 N N . ASP A 1 115 ? 8.521 -7.414 -3.642 1.00 91.88 115 ASP A N 1
ATOM 926 C CA . ASP A 1 115 ? 7.448 -6.454 -3.339 1.00 91.88 115 ASP A CA 1
ATOM 927 C C . ASP A 1 115 ? 6.432 -7.044 -2.343 1.00 91.88 115 ASP A C 1
ATOM 929 O O . ASP A 1 115 ? 5.913 -6.340 -1.473 1.00 91.88 115 ASP A O 1
ATOM 933 N N . PHE A 1 116 ? 6.177 -8.356 -2.429 1.00 95.25 116 PHE A N 1
ATOM 934 C CA . PHE A 1 116 ? 5.307 -9.061 -1.488 1.00 95.25 116 PHE A CA 1
ATOM 935 C C . PHE A 1 116 ? 5.877 -9.053 -0.067 1.00 95.25 116 PHE A C 1
ATOM 937 O O . PHE A 1 116 ? 5.140 -8.816 0.892 1.00 95.25 116 PHE A O 1
ATOM 944 N N . GLU A 1 117 ? 7.183 -9.268 0.090 1.00 96.25 117 GLU A N 1
ATOM 945 C CA . GLU A 1 117 ? 7.834 -9.226 1.400 1.00 96.25 117 GLU A CA 1
ATOM 946 C C . GLU A 1 117 ? 7.783 -7.829 2.029 1.00 96.25 117 GLU A C 1
ATOM 948 O O . GLU A 1 117 ? 7.523 -7.697 3.232 1.00 96.25 117 GLU A O 1
ATOM 953 N N . HIS A 1 118 ? 7.925 -6.776 1.222 1.00 94.88 118 HIS A N 1
ATOM 954 C CA . HIS A 1 118 ? 7.744 -5.402 1.688 1.00 94.88 118 HIS A CA 1
ATOM 955 C C . HIS A 1 118 ? 6.295 -5.125 2.124 1.00 94.88 118 HIS A C 1
ATOM 957 O O . HIS A 1 118 ? 6.085 -4.589 3.218 1.00 94.88 118 HIS A O 1
ATOM 963 N N . LEU A 1 119 ? 5.289 -5.560 1.352 1.00 95.81 119 LEU A N 1
ATOM 964 C CA . LEU A 1 119 ? 3.879 -5.459 1.757 1.00 95.81 119 LEU A CA 1
ATOM 965 C C . LEU A 1 119 ? 3.612 -6.235 3.056 1.00 95.81 119 LEU A C 1
ATOM 967 O O . LEU A 1 119 ? 2.945 -5.736 3.962 1.00 95.81 119 LEU A O 1
ATOM 971 N N . ARG A 1 120 ? 4.157 -7.446 3.189 1.00 95.38 1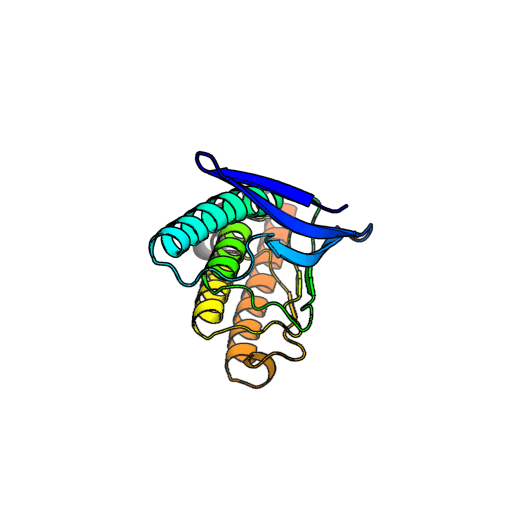20 ARG A N 1
ATOM 972 C CA . ARG A 1 120 ? 4.009 -8.267 4.398 1.00 95.38 120 ARG A CA 1
ATOM 973 C C . ARG A 1 120 ? 4.630 -7.591 5.621 1.00 95.38 120 ARG A C 1
ATOM 975 O O . ARG A 1 120 ? 4.046 -7.620 6.705 1.00 95.38 120 ARG A O 1
ATOM 982 N N . SER A 1 121 ? 5.790 -6.959 5.447 1.00 94.62 121 SER A N 1
ATOM 983 C CA . SER A 1 121 ? 6.450 -6.154 6.479 1.00 94.62 121 SER A CA 1
ATOM 984 C C . SER A 1 121 ? 5.591 -4.958 6.895 1.00 94.62 121 SER A C 1
ATOM 986 O O . SER A 1 121 ? 5.414 -4.729 8.093 1.00 94.62 121 SER A O 1
ATOM 988 N N . LEU A 1 122 ? 4.995 -4.251 5.926 1.00 93.88 122 LEU A N 1
ATOM 989 C CA . LEU A 1 122 ? 4.036 -3.173 6.170 1.00 93.88 122 LEU A CA 1
ATOM 990 C C . LEU A 1 122 ? 2.837 -3.662 6.992 1.00 93.88 122 LEU A C 1
ATOM 992 O O . LEU A 1 122 ? 2.585 -3.124 8.066 1.00 93.88 122 LEU A O 1
ATOM 996 N N . LEU A 1 123 ? 2.134 -4.705 6.542 1.00 94.44 123 LEU A N 1
ATOM 997 C CA . LEU A 1 123 ? 0.920 -5.199 7.207 1.00 94.44 123 LEU A CA 1
ATOM 998 C C . LEU A 1 123 ? 1.177 -5.777 8.606 1.00 94.44 123 LEU A C 1
ATOM 1000 O O . LEU A 1 123 ? 0.247 -5.921 9.392 1.00 94.44 123 LEU A O 1
ATOM 1004 N N . ARG A 1 124 ? 2.427 -6.122 8.936 1.00 90.56 124 ARG A N 1
ATOM 1005 C CA . ARG A 1 124 ? 2.799 -6.585 10.280 1.00 90.56 124 ARG A CA 1
ATOM 1006 C C . ARG A 1 124 ? 2.866 -5.448 11.302 1.00 90.56 124 ARG A C 1
ATOM 1008 O O . ARG A 1 124 ? 2.654 -5.707 12.483 1.00 90.56 124 ARG A O 1
ATOM 1015 N N . VAL A 1 125 ? 3.213 -4.238 10.866 1.00 87.81 125 VAL A N 1
ATOM 1016 C CA . VAL A 1 125 ? 3.461 -3.088 11.757 1.00 87.81 125 VAL A CA 1
ATOM 1017 C C . VAL A 1 125 ? 2.415 -1.987 11.618 1.00 87.81 125 VAL A C 1
ATOM 1019 O O . VAL A 1 125 ? 2.228 -1.210 12.547 1.00 87.81 125 VAL A O 1
ATOM 1022 N N . ASN A 1 126 ? 1.738 -1.912 10.473 1.00 88.19 126 ASN A N 1
ATOM 1023 C CA . ASN A 1 126 ? 0.669 -0.965 10.219 1.00 88.19 126 ASN A CA 1
ATOM 1024 C C . ASN A 1 126 ? -0.682 -1.677 10.272 1.00 88.19 126 ASN A C 1
ATOM 1026 O O . ASN A 1 126 ? -0.948 -2.584 9.484 1.00 88.19 126 ASN A O 1
ATOM 1030 N N . PHE A 1 127 ? -1.548 -1.203 11.165 1.00 87.62 127 PHE A N 1
ATOM 1031 C CA . PHE A 1 127 ? -2.900 -1.737 11.363 1.00 87.62 127 PHE A CA 1
ATOM 1032 C C . PHE A 1 127 ? -3.990 -0.824 10.795 1.00 87.62 127 PHE A C 1
ATOM 1034 O O . PHE A 1 127 ? -5.181 -1.096 10.951 1.00 87.62 127 PHE A O 1
ATOM 1041 N N . THR A 1 128 ? -3.605 0.287 10.159 1.00 89.31 128 THR A N 1
ATOM 1042 C CA . THR A 1 128 ? -4.562 1.197 9.526 1.00 89.31 128 THR A CA 1
ATOM 1043 C C . THR A 1 128 ? -5.003 0.664 8.179 1.00 89.31 128 THR A C 1
ATOM 1045 O O . THR A 1 128 ? -6.187 0.769 7.874 1.00 89.31 128 THR A O 1
ATOM 1048 N N . VAL A 1 129 ? -4.098 0.026 7.431 1.00 93.75 129 VAL A N 1
ATOM 1049 C CA . VAL A 1 129 ? -4.423 -0.694 6.198 1.00 93.75 129 VAL A CA 1
ATOM 1050 C C . VAL A 1 129 ? -5.260 -1.930 6.529 1.00 93.75 129 VAL A C 1
ATOM 1052 O O . VAL A 1 129 ? -4.817 -2.847 7.227 1.00 93.75 129 VAL A O 1
ATOM 1055 N N . GLN A 1 130 ? -6.486 -1.937 6.016 1.00 94.62 130 GLN A N 1
ATOM 1056 C CA . GLN A 1 130 ? -7.513 -2.955 6.245 1.00 94.62 130 GLN A CA 1
ATOM 1057 C C . GLN A 1 130 ? -8.013 -3.584 4.942 1.00 94.62 130 GLN A C 1
ATOM 1059 O O . GLN A 1 130 ? -8.682 -4.619 4.978 1.00 94.62 130 GLN A O 1
ATOM 1064 N N . GLU A 1 131 ? -7.669 -3.000 3.799 1.00 97.06 131 GLU A N 1
ATOM 1065 C CA . GLU A 1 131 ? -8.040 -3.498 2.483 1.00 97.06 131 GLU A CA 1
ATOM 1066 C C . GLU A 1 131 ? -6.856 -3.411 1.519 1.00 97.06 131 GLU A C 1
ATOM 1068 O O . GLU A 1 131 ? -6.140 -2.409 1.481 1.00 97.06 131 GLU A O 1
ATOM 1073 N N . VAL A 1 132 ? -6.644 -4.489 0.761 1.00 96.94 132 VAL A N 1
ATOM 1074 C CA . VAL A 1 132 ? -5.682 -4.546 -0.341 1.00 96.94 132 VAL A CA 1
ATOM 1075 C C . VAL A 1 132 ? -6.375 -5.201 -1.530 1.00 96.94 132 VAL A C 1
ATOM 1077 O O . VAL A 1 132 ? -6.777 -6.362 -1.439 1.00 96.94 132 VAL A O 1
ATOM 1080 N N . MET A 1 133 ? -6.512 -4.472 -2.635 1.00 95.94 133 MET A N 1
ATOM 1081 C CA . MET A 1 133 ? -7.083 -4.996 -3.878 1.00 95.94 133 MET A CA 1
ATOM 1082 C C . MET A 1 133 ? -5.963 -5.512 -4.783 1.00 95.94 133 MET A C 1
ATOM 1084 O O . MET A 1 133 ? -4.953 -4.841 -4.989 1.00 95.94 133 MET A O 1
ATOM 1088 N N . LEU A 1 134 ? -6.139 -6.729 -5.300 1.00 93.81 134 LEU A N 1
ATOM 1089 C CA . LEU A 1 134 ? -5.125 -7.476 -6.057 1.00 93.81 134 LEU A CA 1
ATOM 1090 C C . LEU A 1 134 ? -5.630 -7.896 -7.444 1.00 93.81 134 LEU A C 1
ATOM 1092 O O . LEU A 1 134 ? -5.066 -8.806 -8.057 1.00 93.81 134 LEU A O 1
ATOM 1096 N N . GLU A 1 135 ? -6.713 -7.292 -7.934 1.00 92.50 135 GLU A N 1
ATOM 1097 C CA . GLU A 1 135 ? -7.339 -7.678 -9.200 1.00 92.50 135 GLU A CA 1
ATOM 1098 C C . GLU A 1 135 ? -6.308 -7.657 -10.333 1.00 92.50 135 GLU A C 1
ATOM 1100 O O . GLU A 1 135 ? -5.502 -6.743 -10.428 1.00 92.50 135 GLU A O 1
ATOM 1105 N N . ASN A 1 136 ? -6.294 -8.668 -11.202 1.00 90.88 136 ASN A N 1
ATOM 1106 C CA . ASN A 1 136 ? -5.338 -8.763 -12.318 1.00 90.88 136 ASN A CA 1
ATOM 1107 C C . ASN A 1 136 ? -3.842 -8.734 -11.923 1.00 90.88 136 ASN A C 1
ATOM 1109 O O . ASN A 1 136 ? -3.005 -8.330 -12.728 1.00 90.88 136 ASN A O 1
ATOM 1113 N N . THR A 1 137 ? -3.485 -9.173 -10.714 1.00 90.00 137 THR A N 1
ATOM 1114 C CA . THR A 1 137 ? -2.085 -9.403 -10.310 1.00 90.00 137 THR A CA 1
ATOM 1115 C C . THR A 1 137 ? -1.771 -10.900 -10.252 1.00 90.00 137 THR A C 1
ATOM 1117 O O . THR A 1 137 ? -2.672 -11.729 -10.102 1.00 90.00 137 THR A O 1
ATOM 1120 N N . SER A 1 138 ? -0.487 -11.264 -10.323 1.00 90.31 138 SER A N 1
ATOM 1121 C CA . SER A 1 138 ? -0.038 -12.647 -10.094 1.00 90.31 138 SER A CA 1
ATOM 1122 C C . SER A 1 138 ? -0.372 -13.144 -8.681 1.00 90.31 138 SER A C 1
ATOM 1124 O O . SER A 1 138 ? -0.633 -14.330 -8.498 1.00 90.31 138 SER A O 1
ATOM 1126 N N . TRP A 1 139 ? -0.437 -12.236 -7.703 1.00 92.88 139 TRP A N 1
ATOM 1127 C CA . TRP A 1 139 ? -0.709 -12.554 -6.300 1.00 92.88 139 TRP A CA 1
ATOM 1128 C C . TRP A 1 139 ? -2.156 -12.954 -6.023 1.00 92.88 139 TRP A C 1
ATOM 1130 O O . TRP A 1 139 ? -2.428 -13.598 -5.016 1.00 92.88 139 TRP A O 1
ATOM 1140 N N . ARG A 1 140 ? -3.107 -12.574 -6.889 1.00 91.31 140 ARG A N 1
ATOM 1141 C CA . ARG A 1 140 ? -4.537 -12.844 -6.669 1.00 91.31 140 ARG A CA 1
ATOM 1142 C C . ARG A 1 140 ? -4.844 -14.333 -6.536 1.00 91.31 140 ARG A C 1
ATOM 1144 O O . ARG A 1 140 ? -5.692 -14.719 -5.738 1.00 91.31 140 ARG A O 1
ATOM 1151 N N . ASN A 1 141 ? -4.187 -15.135 -7.367 1.00 87.06 141 ASN A N 1
ATOM 1152 C CA . ASN A 1 141 ? -4.461 -16.562 -7.509 1.00 87.06 141 ASN A CA 1
ATOM 1153 C C . ASN A 1 141 ? -3.312 -17.431 -6.983 1.00 87.06 141 ASN A C 1
ATOM 1155 O O . ASN A 1 141 ? -3.378 -18.653 -7.104 1.00 87.06 141 ASN A O 1
ATOM 1159 N N . ASP A 1 142 ? -2.260 -16.825 -6.428 1.00 83.56 142 ASP A N 1
ATOM 1160 C CA . ASP A 1 142 ? -1.224 -17.556 -5.708 1.00 83.56 142 ASP A CA 1
ATOM 1161 C C . ASP A 1 142 ? -1.533 -17.572 -4.194 1.00 83.56 142 ASP A C 1
ATOM 1163 O O . ASP A 1 142 ? -2.468 -16.928 -3.710 1.00 83.56 142 ASP A O 1
ATOM 1167 N N . GLY A 1 143 ? -0.768 -18.336 -3.412 1.00 91.88 143 GLY A N 1
ATOM 1168 C CA . GLY A 1 143 ? -0.974 -18.423 -1.960 1.00 91.88 143 GLY A CA 1
ATOM 1169 C C . GLY A 1 143 ? -0.806 -17.094 -1.201 1.00 91.88 143 GLY A C 1
ATOM 1170 O O . GLY A 1 143 ? -1.160 -17.024 -0.024 1.00 91.88 143 GLY A O 1
ATOM 1171 N N . LYS A 1 144 ? -0.293 -16.028 -1.834 1.00 95.81 144 LYS A N 1
ATOM 1172 C CA . LYS A 1 144 ? -0.064 -14.726 -1.196 1.00 95.81 144 LYS A CA 1
ATOM 1173 C C . LYS A 1 144 ? -1.365 -14.001 -0.892 1.00 95.81 144 LYS A C 1
ATOM 1175 O O . LYS A 1 144 ? -1.438 -13.357 0.152 1.00 95.81 144 LYS A O 1
ATOM 1180 N N . ALA A 1 145 ? -2.399 -14.130 -1.728 1.00 95.19 145 ALA A N 1
ATOM 1181 C CA . ALA A 1 145 ? -3.705 -13.526 -1.447 1.00 95.19 145 ALA A CA 1
ATOM 1182 C C . ALA A 1 145 ? -4.277 -13.994 -0.098 1.00 95.19 145 ALA A C 1
ATOM 1184 O O . ALA A 1 145 ? -4.780 -13.176 0.672 1.00 95.19 145 ALA A O 1
ATOM 1185 N N . ALA A 1 146 ? -4.138 -15.284 0.227 1.00 96.62 146 ALA A N 1
ATOM 1186 C CA . ALA A 1 146 ? -4.560 -15.829 1.518 1.00 96.62 146 ALA A CA 1
ATOM 1187 C C . ALA A 1 146 ? -3.749 -15.235 2.684 1.00 96.62 146 ALA A C 1
ATOM 1189 O O . ALA A 1 146 ? -4.329 -14.774 3.665 1.00 96.62 146 ALA A O 1
ATOM 1190 N N . LEU A 1 147 ? -2.421 -15.154 2.547 1.00 97.12 147 LEU A N 1
ATOM 1191 C CA . LEU A 1 147 ? -1.545 -14.557 3.564 1.00 97.12 147 LEU A CA 1
ATOM 1192 C C . LEU A 1 147 ? -1.847 -13.066 3.797 1.00 97.12 147 LEU A C 1
ATOM 1194 O O . LEU A 1 147 ? -1.818 -12.590 4.934 1.00 97.12 147 LEU A O 1
ATOM 1198 N N . ILE A 1 148 ? -2.163 -12.324 2.731 1.00 96.88 148 ILE A N 1
ATOM 1199 C CA . ILE A 1 148 ? -2.596 -10.923 2.816 1.00 96.88 148 ILE A CA 1
ATOM 1200 C C . ILE A 1 148 ? -3.943 -10.846 3.536 1.00 96.88 148 ILE A C 1
ATOM 1202 O O . ILE A 1 148 ? -4.082 -10.062 4.472 1.00 96.88 148 ILE A O 1
ATOM 1206 N N . ALA A 1 149 ? -4.913 -11.688 3.172 1.00 96.75 149 ALA A N 1
ATOM 1207 C CA . ALA A 1 149 ? -6.226 -11.714 3.811 1.00 96.75 149 ALA A CA 1
ATOM 1208 C C . ALA A 1 149 ? -6.140 -11.998 5.322 1.00 96.75 149 ALA A C 1
ATOM 1210 O O . ALA A 1 149 ? -6.795 -11.317 6.114 1.00 96.75 149 ALA A O 1
ATOM 1211 N N . GLU A 1 150 ? -5.288 -12.937 5.741 1.00 96.31 150 GLU A N 1
ATOM 1212 C CA . GLU A 1 150 ? -5.025 -13.220 7.157 1.00 96.31 150 GLU A CA 1
ATOM 1213 C C . GLU A 1 150 ? -4.437 -12.009 7.892 1.00 96.31 150 GLU A C 1
ATOM 1215 O O . GLU A 1 150 ? -4.861 -11.676 9.005 1.00 96.31 150 GLU A O 1
ATOM 1220 N N . ALA A 1 151 ? -3.474 -11.320 7.273 1.00 95.00 151 ALA A N 1
ATOM 1221 C CA . ALA A 1 151 ? -2.893 -10.113 7.845 1.00 95.00 151 ALA A CA 1
ATOM 1222 C C . ALA A 1 151 ? -3.932 -8.990 7.986 1.00 95.00 151 ALA A C 1
ATOM 1224 O O . ALA A 1 151 ? -4.034 -8.385 9.053 1.00 95.00 151 ALA A O 1
ATOM 1225 N N . LEU A 1 152 ? -4.768 -8.770 6.970 1.00 96.19 152 LEU A N 1
ATOM 1226 C CA . LEU A 1 152 ? -5.826 -7.758 7.009 1.00 96.19 152 LEU A CA 1
ATOM 1227 C C . LEU A 1 152 ? -6.911 -8.080 8.043 1.00 96.19 152 LEU A C 1
ATOM 1229 O O . LEU A 1 152 ? -7.392 -7.175 8.724 1.00 96.19 152 LEU A O 1
ATOM 1233 N N . ALA A 1 153 ? -7.276 -9.353 8.217 1.00 95.56 153 ALA A N 1
ATOM 1234 C CA . ALA A 1 153 ? -8.212 -9.768 9.261 1.00 95.56 153 ALA A CA 1
ATOM 1235 C C . ALA A 1 153 ? -7.680 -9.427 10.664 1.00 95.56 153 ALA A C 1
ATOM 1237 O O . ALA A 1 153 ? -8.414 -8.902 11.507 1.00 95.56 153 ALA A O 1
ATOM 1238 N N . ARG A 1 154 ? -6.381 -9.654 10.899 1.00 91.62 154 ARG A N 1
ATOM 1239 C CA . ARG A 1 154 ? -5.708 -9.264 12.144 1.00 91.62 154 ARG A CA 1
ATOM 1240 C C . ARG A 1 154 ? -5.691 -7.742 12.330 1.00 91.62 154 ARG A C 1
ATOM 1242 O O . ARG A 1 154 ? -6.010 -7.278 13.423 1.00 91.62 154 ARG A O 1
ATOM 1249 N N . ASN A 1 155 ? -5.410 -6.975 11.278 1.00 90.50 155 ASN A N 1
ATOM 1250 C CA . ASN A 1 155 ? -5.415 -5.508 11.326 1.00 90.50 155 ASN A CA 1
ATOM 1251 C C . ASN A 1 155 ? -6.805 -4.944 11.662 1.00 90.50 155 ASN A C 1
ATOM 1253 O O . ASN A 1 155 ? -6.928 -4.096 12.544 1.00 90.50 155 ASN A O 1
ATOM 1257 N N . LYS A 1 156 ? -7.870 -5.463 11.033 1.00 91.50 156 LYS A N 1
ATOM 1258 C CA . LYS A 1 156 ? -9.266 -5.078 11.326 1.00 91.50 156 LYS A CA 1
ATOM 1259 C C . LYS A 1 156 ? -9.644 -5.328 12.786 1.00 91.50 156 LYS A C 1
ATOM 1261 O O . LYS A 1 156 ? -10.288 -4.485 13.415 1.00 91.50 156 LYS A O 1
ATOM 1266 N N . LYS A 1 157 ? -9.219 -6.469 13.341 1.00 89.56 157 LYS A N 1
ATOM 1267 C CA . LYS A 1 157 ? -9.438 -6.792 14.755 1.00 89.56 157 LYS A CA 1
ATOM 1268 C C . LYS A 1 157 ? -8.761 -5.765 15.668 1.00 89.56 157 LYS A C 1
ATOM 1270 O O . LYS A 1 157 ? -9.429 -5.196 16.527 1.00 89.56 157 LYS A O 1
ATOM 1275 N N . GLN A 1 158 ? -7.483 -5.470 15.439 1.00 83.56 158 GLN A N 1
ATOM 1276 C CA . GLN A 1 158 ? -6.741 -4.497 16.249 1.00 83.56 158 GLN A CA 1
ATOM 1277 C C . GLN A 1 158 ? -7.304 -3.075 16.127 1.00 83.56 158 GLN A C 1
ATOM 1279 O O . GLN A 1 158 ? -7.419 -2.364 17.122 1.00 83.56 158 GLN A O 1
ATOM 1284 N N . ALA A 1 159 ? -7.738 -2.665 14.933 1.00 83.06 159 ALA A N 1
ATOM 1285 C CA . ALA A 1 159 ? -8.388 -1.371 14.736 1.00 83.06 159 ALA A CA 1
ATOM 1286 C C . ALA A 1 159 ? -9.712 -1.252 15.517 1.00 83.06 159 ALA A C 1
ATOM 1288 O O . ALA A 1 159 ? -10.034 -0.185 16.051 1.00 83.06 159 ALA A O 1
ATOM 1289 N N . THR A 1 160 ? -10.464 -2.352 15.616 1.00 85.88 160 THR A N 1
ATOM 1290 C CA . THR A 1 160 ? -11.692 -2.421 16.421 1.00 85.88 160 THR A CA 1
ATOM 1291 C C . THR A 1 160 ? -11.370 -2.302 17.911 1.00 85.88 160 THR A C 1
ATOM 1293 O O . THR A 1 160 ? -11.964 -1.472 18.598 1.00 85.88 160 THR A O 1
ATOM 1296 N N . GLU A 1 161 ? -10.387 -3.062 18.404 1.00 81.88 161 GLU A N 1
ATOM 1297 C CA . GLU A 1 161 ? -9.920 -3.000 19.799 1.00 81.88 161 GLU A CA 1
ATOM 1298 C C . GLU A 1 161 ? -9.439 -1.589 20.174 1.00 81.88 161 GLU A C 1
ATOM 1300 O O . GLU A 1 161 ? -9.852 -1.043 21.197 1.00 81.88 161 GLU A O 1
ATOM 1305 N N . PHE A 1 162 ? -8.655 -0.942 19.308 1.00 78.81 162 PHE A N 1
ATOM 1306 C CA . PHE A 1 162 ? -8.224 0.444 19.500 1.00 78.81 162 PHE A CA 1
ATOM 1307 C C . PHE A 1 162 ? -9.396 1.423 19.591 1.00 78.81 162 PHE A C 1
ATOM 1309 O O . PHE A 1 162 ? -9.401 2.311 20.442 1.00 78.81 162 PHE A O 1
ATOM 1316 N N . SER A 1 163 ? -10.404 1.259 18.731 1.00 80.75 163 SER A N 1
ATOM 1317 C CA . SER A 1 163 ? -11.589 2.122 18.728 1.00 80.75 163 SER A CA 1
ATOM 1318 C C . SER A 1 163 ? -12.390 1.989 20.028 1.00 80.75 163 SER A C 1
ATOM 1320 O O . SER A 1 163 ? -12.856 2.997 20.559 1.00 80.75 163 SER A O 1
ATOM 1322 N N . ILE A 1 164 ? -12.492 0.773 20.577 1.00 84.44 164 ILE A N 1
ATOM 1323 C CA . ILE A 1 164 ? -13.131 0.510 21.875 1.00 84.44 164 ILE A CA 1
ATOM 1324 C C . ILE A 1 164 ? -12.361 1.201 23.003 1.00 84.44 164 ILE A C 1
ATOM 1326 O O . ILE A 1 164 ? -12.960 1.929 23.792 1.00 84.44 164 ILE A O 1
ATOM 1330 N N . LEU A 1 165 ? -11.039 1.016 23.069 1.00 80.00 165 LEU A N 1
ATOM 1331 C CA . LEU A 1 165 ? -10.222 1.615 24.127 1.00 80.00 165 LEU A CA 1
ATOM 1332 C C . LEU A 1 165 ? -10.240 3.150 24.061 1.00 80.00 165 LEU A C 1
ATOM 1334 O O . LEU A 1 165 ? -10.357 3.810 25.091 1.00 80.00 165 LEU A O 1
ATOM 1338 N N . LYS A 1 166 ? -10.216 3.725 22.853 1.00 78.75 166 LYS A N 1
ATOM 1339 C CA . LYS A 1 166 ? -10.386 5.170 22.661 1.00 78.75 166 LYS A CA 1
ATOM 1340 C C . LYS A 1 166 ? -11.750 5.653 23.163 1.00 78.75 166 LYS A C 1
ATOM 1342 O O . LYS A 1 166 ? -11.828 6.680 23.830 1.00 78.75 166 LYS A O 1
ATOM 1347 N N . GLY A 1 167 ? -12.821 4.910 22.874 1.00 81.94 167 GLY A N 1
ATOM 1348 C CA . GLY A 1 167 ? -14.164 5.197 23.391 1.00 81.94 167 GLY A CA 1
ATOM 1349 C C . GLY A 1 167 ? -14.262 5.109 24.918 1.00 81.94 167 GLY A C 1
ATOM 1350 O O . GLY A 1 167 ? -15.045 5.836 25.521 1.00 81.94 167 GLY A O 1
ATOM 1351 N N . ALA A 1 168 ? -13.429 4.277 25.546 1.00 82.31 168 ALA A N 1
ATOM 1352 C CA . ALA A 1 168 ? -13.299 4.166 26.998 1.00 82.31 168 ALA A CA 1
ATOM 1353 C C . ALA A 1 168 ? -12.422 5.268 27.636 1.00 82.31 168 ALA A C 1
ATOM 1355 O O . ALA A 1 168 ? -12.175 5.225 28.838 1.00 82.31 168 ALA A O 1
ATOM 1356 N N . GLY A 1 169 ? -11.962 6.257 26.860 1.00 81.88 169 GLY A N 1
ATOM 1357 C CA . GLY A 1 169 ? -11.204 7.409 27.361 1.00 81.88 169 GLY A CA 1
ATOM 1358 C C . GLY A 1 169 ? -9.691 7.204 27.432 1.00 81.88 169 GLY A C 1
ATOM 1359 O O . GLY A 1 169 ? -8.990 8.063 27.962 1.00 81.88 169 GLY A O 1
ATOM 1360 N N . PHE A 1 170 ? -9.165 6.104 26.892 1.00 73.56 170 PHE A N 1
ATOM 1361 C CA . PHE A 1 170 ? -7.722 5.929 26.780 1.00 73.56 170 PHE A CA 1
ATOM 1362 C C . PHE A 1 170 ? -7.189 6.657 25.536 1.00 73.56 170 PHE A C 1
ATOM 1364 O O . PHE A 1 170 ? -7.602 6.378 24.407 1.00 73.56 170 PHE A O 1
ATOM 1371 N N . GLU A 1 171 ? -6.254 7.587 25.729 1.00 66.31 171 GLU A N 1
ATOM 1372 C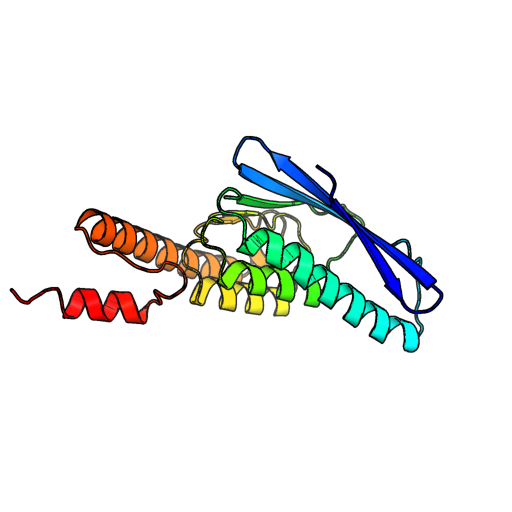 CA . GLU A 1 171 ? -5.547 8.248 24.630 1.00 66.31 171 GLU A CA 1
ATOM 1373 C C . GLU A 1 171 ? -4.297 7.461 24.232 1.00 66.31 171 GLU A C 1
ATOM 1375 O O . GLU A 1 171 ? -3.486 7.076 25.075 1.00 66.31 171 GLU A O 1
ATOM 1380 N N . PHE A 1 172 ? -4.120 7.246 22.928 1.00 66.69 172 PHE A N 1
ATOM 1381 C CA . PHE A 1 172 ? -2.982 6.506 22.396 1.00 66.69 172 PHE A CA 1
ATOM 1382 C C . PHE A 1 172 ? -2.436 7.136 21.125 1.00 66.69 172 PHE A C 1
ATOM 1384 O O . PHE A 1 172 ? -3.178 7.617 20.264 1.00 66.69 172 PHE A O 1
ATOM 1391 N N . ASP A 1 173 ? -1.122 7.023 20.970 1.00 62.97 173 ASP A N 1
ATOM 1392 C CA . ASP A 1 173 ? -0.430 7.350 19.736 1.00 62.97 173 ASP A CA 1
ATOM 1393 C C . ASP A 1 173 ? -0.563 6.178 18.745 1.00 62.97 173 ASP A C 1
ATOM 1395 O O . ASP A 1 173 ? -0.007 5.090 18.940 1.00 62.97 173 ASP A O 1
ATOM 1399 N N . LYS A 1 174 ? -1.322 6.399 17.666 1.00 57.06 174 LYS A N 1
ATOM 1400 C CA . LYS A 1 174 ? -1.564 5.411 16.601 1.00 57.06 174 LYS A CA 1
ATOM 1401 C C . LYS A 1 174 ? -0.266 4.991 15.891 1.00 57.06 174 LYS A C 1
ATOM 1403 O O . LYS A 1 174 ? -0.232 3.928 15.288 1.00 57.06 174 LYS A O 1
ATOM 1408 N N . ALA A 1 175 ? 0.796 5.801 15.977 1.00 52.31 175 ALA A N 1
ATOM 1409 C CA . ALA A 1 175 ? 2.102 5.501 15.392 1.00 52.31 175 ALA A CA 1
ATOM 1410 C C . ALA A 1 175 ? 2.999 4.624 16.289 1.00 52.31 175 ALA A C 1
ATOM 1412 O O . ALA A 1 175 ? 4.026 4.135 15.823 1.00 52.31 175 ALA A O 1
ATOM 1413 N N . LYS A 1 176 ? 2.641 4.430 17.568 1.00 53.53 176 LYS A N 1
ATOM 1414 C CA . LYS A 1 176 ? 3.444 3.678 18.557 1.00 53.53 176 LYS A CA 1
ATOM 1415 C C . LYS A 1 176 ? 2.744 2.445 19.124 1.00 53.53 176 LYS A C 1
ATOM 1417 O O . LYS A 1 176 ? 3.348 1.709 19.898 1.00 53.53 176 LYS A O 1
ATOM 1422 N N . SER A 1 177 ? 1.477 2.237 18.780 1.00 55.88 177 SER A N 1
ATOM 1423 C CA . SER A 1 177 ? 0.689 1.103 19.258 1.00 55.88 177 SER A CA 1
ATOM 1424 C C . SER A 1 177 ? 0.944 -0.106 18.361 1.00 55.88 177 SER A C 1
ATOM 1426 O O . SER A 1 177 ? 0.372 -0.223 17.282 1.00 55.88 177 SER A O 1
ATOM 1428 N N . ASP A 1 178 ? 1.842 -0.990 18.795 1.00 57.47 178 ASP A N 1
ATOM 1429 C CA . ASP A 1 178 ? 2.068 -2.286 18.158 1.00 57.47 178 ASP A CA 1
ATOM 1430 C C . ASP A 1 178 ? 1.120 -3.370 18.713 1.00 57.47 178 ASP A C 1
ATOM 1432 O O . ASP A 1 178 ? 0.382 -3.162 19.679 1.00 57.47 178 ASP A O 1
ATOM 1436 N N . ALA A 1 179 ? 1.132 -4.562 18.111 1.00 55.06 179 ALA A N 1
ATOM 1437 C CA . ALA A 1 179 ? 0.317 -5.692 18.570 1.00 55.06 179 ALA A CA 1
ATOM 1438 C C . ALA A 1 179 ? 0.618 -6.094 20.033 1.00 55.06 179 ALA A C 1
ATOM 1440 O O . ALA A 1 179 ? -0.268 -6.568 20.748 1.00 55.06 179 ALA A O 1
ATOM 1441 N N . SER A 1 180 ? 1.860 -5.888 20.482 1.00 58.25 180 SER A N 1
ATOM 1442 C CA . SER A 1 180 ? 2.320 -6.162 21.847 1.00 58.25 180 SER A CA 1
ATOM 1443 C C . SER A 1 180 ? 1.667 -5.211 22.855 1.00 58.25 180 SER A C 1
ATOM 1445 O O . SER A 1 180 ? 1.261 -5.632 23.938 1.00 58.25 180 SER A O 1
ATOM 1447 N N . PHE A 1 181 ? 1.501 -3.943 22.479 1.00 61.53 181 PHE A N 1
ATOM 1448 C CA . PHE A 1 181 ? 0.878 -2.902 23.289 1.00 61.53 181 PHE A CA 1
ATOM 1449 C C . PHE A 1 181 ? -0.589 -3.223 23.632 1.00 61.53 181 PHE A C 1
ATOM 1451 O O . PHE A 1 181 ? -0.992 -3.121 24.794 1.00 61.53 181 PHE A O 1
ATOM 1458 N N . PHE A 1 182 ? -1.377 -3.704 22.662 1.00 57.31 182 PHE A N 1
ATOM 1459 C CA . PHE A 1 182 ? -2.766 -4.128 22.905 1.00 57.31 182 PHE A CA 1
ATOM 1460 C C . PHE A 1 182 ? -2.864 -5.386 23.774 1.00 57.31 182 PHE A C 1
ATOM 1462 O O . PHE A 1 182 ? -3.727 -5.466 24.651 1.00 57.31 182 PHE A O 1
ATOM 1469 N N . ALA A 1 183 ? -1.959 -6.351 23.578 1.00 56.03 183 ALA A N 1
ATOM 1470 C CA . ALA A 1 183 ? -1.914 -7.565 24.390 1.00 56.03 183 ALA A CA 1
ATOM 1471 C C . ALA A 1 183 ? -1.655 -7.248 25.874 1.00 56.03 183 ALA A C 1
ATOM 1473 O O . ALA A 1 183 ? -2.317 -7.806 26.750 1.00 56.03 183 ALA A O 1
ATOM 1474 N N . VAL A 1 184 ? -0.758 -6.297 26.161 1.00 60.84 184 VAL A N 1
ATOM 1475 C CA . VAL A 1 184 ? -0.483 -5.837 27.531 1.00 60.84 184 VAL A CA 1
ATOM 1476 C C . VAL A 1 184 ? -1.717 -5.168 28.148 1.00 60.84 184 VAL A C 1
ATOM 1478 O O . VAL A 1 184 ? -2.082 -5.504 29.275 1.00 60.84 184 VAL A O 1
ATOM 1481 N N . LEU A 1 185 ? -2.423 -4.302 27.417 1.00 58.19 185 LEU A N 1
ATOM 1482 C CA . LEU A 1 185 ? -3.625 -3.621 27.919 1.00 58.19 185 LEU A CA 1
ATOM 1483 C C . LEU A 1 185 ? -4.773 -4.578 28.256 1.00 58.19 185 LEU A C 1
ATOM 1485 O O . LEU A 1 185 ? -5.401 -4.422 29.300 1.00 58.19 185 LEU A O 1
ATOM 1489 N N . LEU A 1 186 ? -5.017 -5.610 27.443 1.00 56.75 186 LEU A N 1
ATOM 1490 C CA . LEU A 1 186 ? -6.033 -6.626 27.752 1.00 56.75 186 LEU A CA 1
ATOM 1491 C C . LEU A 1 186 ? -5.678 -7.446 29.003 1.00 56.75 186 LEU A C 1
ATOM 1493 O O . LEU A 1 186 ? -6.570 -7.866 29.739 1.00 56.75 186 LEU A O 1
ATOM 1497 N N . THR A 1 187 ? -4.384 -7.647 29.275 1.00 56.09 187 THR A N 1
ATOM 1498 C CA . THR A 1 187 ? -3.930 -8.326 30.501 1.00 56.09 187 THR A CA 1
ATOM 1499 C C . THR A 1 187 ? -3.932 -7.422 31.736 1.00 56.09 187 THR A C 1
ATOM 1501 O O . THR A 1 187 ? -4.150 -7.919 32.841 1.00 56.09 187 THR A O 1
ATOM 1504 N N . GLN A 1 188 ? -3.741 -6.108 31.570 1.00 54.31 188 GLN A N 1
ATOM 1505 C CA . GLN A 1 188 ? -3.720 -5.138 32.673 1.00 54.31 188 GLN A CA 1
ATOM 1506 C C . GLN A 1 188 ? -5.083 -4.483 32.960 1.00 54.31 188 GLN A C 1
ATOM 1508 O O . GLN A 1 188 ? -5.309 -4.044 34.082 1.00 54.31 188 GLN A O 1
ATOM 1513 N N . GLY A 1 189 ? -6.037 -4.519 32.021 1.00 48.81 189 GLY A N 1
ATOM 1514 C CA . GLY A 1 189 ? -7.415 -4.020 32.170 1.00 48.81 189 GLY A CA 1
ATOM 1515 C C . GLY A 1 189 ? -8.306 -4.798 33.153 1.00 48.81 189 GLY A C 1
ATOM 1516 O O . GLY A 1 189 ? -9.497 -4.527 33.268 1.00 48.81 189 GLY A O 1
ATOM 1517 N N . ARG A 1 190 ? -7.739 -5.756 33.897 1.00 43.03 190 ARG A N 1
ATOM 1518 C CA . ARG A 1 190 ? -8.302 -6.297 35.140 1.00 43.03 190 ARG A CA 1
ATOM 1519 C C . ARG A 1 190 ? -7.473 -5.793 36.321 1.00 43.03 190 ARG A C 1
ATOM 1521 O O . ARG A 1 190 ? -6.754 -6.581 36.930 1.00 43.03 190 ARG A O 1
ATOM 1528 N N . ARG A 1 191 ? -7.566 -4.510 36.668 1.00 36.62 191 ARG A N 1
ATOM 1529 C CA . ARG A 1 191 ? -7.343 -4.037 38.045 1.00 36.62 191 ARG A CA 1
ATOM 1530 C C . ARG A 1 191 ? -7.806 -2.590 38.218 1.00 36.62 191 ARG A C 1
ATOM 1532 O O . ARG A 1 191 ? -7.271 -1.700 37.570 1.00 36.62 191 ARG A O 1
ATOM 1539 N N . SER A 1 192 ? -8.770 -2.491 39.143 1.00 35.59 192 SER A N 1
ATOM 1540 C CA . SER A 1 192 ? -9.357 -1.344 39.859 1.00 35.59 192 SER A CA 1
ATOM 1541 C C . SER A 1 192 ? -9.941 -0.217 39.024 1.00 35.59 192 SER A C 1
ATOM 1543 O O . SER A 1 192 ? -9.148 0.618 38.546 1.00 35.59 192 SER A O 1
#